Protein AF-A0A6A2XDE2-F1 (afdb_monomer_lite)

Radius of gyration: 27.91 Å; chains: 1; bounding box: 79×55×87 Å

Sequence (240 aa):
MSLCLSFNAFTLHSPKSQTHKPHFSSQFINQIQVKPAPFTSKSRLFYIERFKLIRALATKPVEAAVSASFRSKSPKDINVLVVGSTGYIGKFVVKELVNRGRSGGVKDSWKIDYETTKNSLVAGKKFGASKFVLLSAICVQKPLLEFQQAKLKFEAELMNVAEEDRFTYSIVRPTAFLKSLGAQVVLVKYGKPYVMFGDGKLCDCKPISEQDLASFIADCVSNEDKINRVLLIGGLGFAL

pLDDT: mean 71.65, std 25.03, range [23.75, 98.38]

InterPro domains:
  IPR036291 NAD(P)-binding domain superfamily [SSF51735] (76-235)
  IPR044201 Divinyl reductase-like [PTHR47378] (102-240)

Structure (mmCIF, N/CA/C/O backbone):
data_AF-A0A6A2XDE2-F1
#
_entry.id   AF-A0A6A2XDE2-F1
#
loop_
_atom_site.group_PDB
_atom_site.id
_atom_site.type_symbol
_atom_site.label_atom_id
_atom_site.label_alt_id
_atom_site.label_comp_id
_atom_site.label_asym_id
_atom_site.label_entity_id
_atom_site.label_seq_id
_atom_site.pdbx_PDB_ins_code
_atom_site.Cartn_x
_atom_site.Cartn_y
_atom_site.Cartn_z
_atom_site.occupancy
_atom_site.B_iso_or_equiv
_atom_site.auth_seq_id
_atom_site.auth_comp_id
_atom_site.auth_asym_id
_atom_site.auth_atom_id
_atom_site.pdbx_PDB_model_num
ATOM 1 N N . MET A 1 1 ? 2.353 6.043 -64.280 1.00 37.06 1 MET A N 1
ATOM 2 C CA . MET A 1 1 ? 2.875 7.426 -64.216 1.00 37.06 1 MET A CA 1
ATOM 3 C C . MET A 1 1 ? 3.834 7.479 -63.028 1.00 37.06 1 MET A C 1
ATOM 5 O O . MET A 1 1 ? 3.385 7.649 -61.910 1.00 37.06 1 MET A O 1
ATOM 9 N N . SER A 1 2 ? 5.029 6.890 -63.116 1.00 23.75 2 SER A N 1
ATOM 10 C CA . SER A 1 2 ? 6.289 7.491 -63.593 1.00 23.75 2 SER A CA 1
ATOM 11 C C . SER A 1 2 ? 6.409 8.983 -63.302 1.00 23.75 2 SER A C 1
ATOM 13 O O . SER A 1 2 ? 5.673 9.758 -63.901 1.00 23.75 2 SER A O 1
ATOM 15 N N . LEU A 1 3 ? 7.356 9.336 -62.430 1.00 27.48 3 LEU A N 1
ATOM 16 C CA . LEU A 1 3 ? 8.348 10.376 -62.691 1.00 27.48 3 LEU A C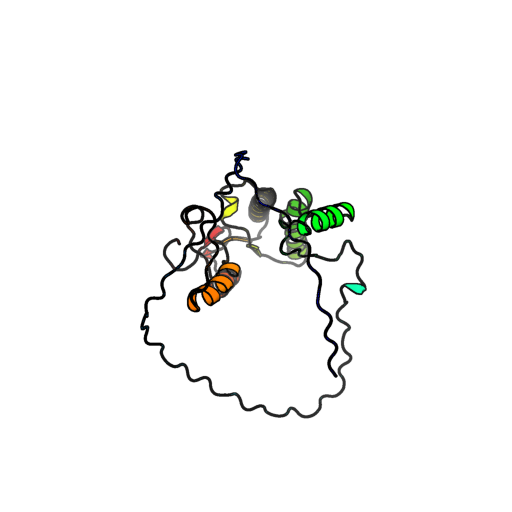A 1
ATOM 17 C C . LEU A 1 3 ? 9.624 10.040 -61.902 1.00 27.48 3 LEU A C 1
ATOM 19 O O . LEU A 1 3 ? 9.708 10.175 -60.684 1.00 27.48 3 LEU A O 1
ATOM 23 N N . CYS A 1 4 ? 10.585 9.528 -62.665 1.00 23.97 4 CYS A N 1
ATOM 24 C CA . CYS A 1 4 ? 12.021 9.553 -62.424 1.00 23.97 4 CYS A CA 1
ATOM 25 C C . CYS A 1 4 ? 12.515 10.997 -62.293 1.00 23.97 4 CYS A C 1
ATOM 27 O O . CYS A 1 4 ? 12.044 11.851 -63.036 1.00 23.97 4 CYS A O 1
ATOM 29 N N . LEU A 1 5 ? 13.553 11.221 -61.484 1.00 27.17 5 LEU A N 1
ATOM 30 C CA . LEU A 1 5 ? 14.616 12.192 -61.765 1.00 27.17 5 LEU A CA 1
ATOM 31 C C . LEU A 1 5 ? 15.902 11.712 -61.076 1.00 27.17 5 LEU A C 1
ATOM 33 O O . LEU A 1 5 ? 15.906 11.329 -59.908 1.00 27.17 5 LEU A O 1
ATOM 37 N N . SER A 1 6 ? 16.984 11.669 -61.845 1.00 28.30 6 SER A N 1
ATOM 38 C CA . SER A 1 6 ? 18.322 11.229 -61.450 1.00 28.30 6 SER A CA 1
ATOM 39 C C . SER A 1 6 ? 19.360 12.137 -62.118 1.00 28.30 6 SER A C 1
ATOM 41 O O . SER A 1 6 ? 19.070 12.695 -63.174 1.00 28.30 6 SER A O 1
ATOM 43 N N . PHE A 1 7 ? 20.566 12.155 -61.527 1.00 30.11 7 PHE A N 1
ATOM 44 C CA . PHE A 1 7 ? 21.862 12.683 -62.010 1.00 30.11 7 PHE A CA 1
ATOM 45 C C . PHE A 1 7 ? 22.097 14.205 -61.871 1.00 30.11 7 PHE A C 1
ATOM 47 O O . PHE A 1 7 ? 21.186 14.992 -62.077 1.00 30.11 7 PHE A O 1
ATOM 54 N N . ASN A 1 8 ? 23.266 14.721 -61.454 1.00 26.81 8 ASN A N 1
ATOM 55 C CA . ASN A 1 8 ? 24.680 14.297 -61.567 1.00 26.81 8 ASN A CA 1
ATOM 56 C C . ASN A 1 8 ? 25.472 14.654 -60.278 1.00 26.81 8 ASN A C 1
ATOM 58 O O . ASN A 1 8 ? 25.198 15.673 -59.657 1.00 26.81 8 ASN A O 1
ATOM 62 N N . ALA A 1 9 ? 26.317 13.780 -59.717 1.00 27.59 9 ALA A N 1
ATOM 63 C CA . ALA A 1 9 ? 27.738 13.545 -60.035 1.00 27.59 9 ALA A CA 1
ATOM 64 C C . ALA A 1 9 ? 28.680 14.746 -59.775 1.00 27.59 9 ALA A C 1
ATOM 66 O O . ALA A 1 9 ? 28.819 15.624 -60.616 1.00 27.59 9 ALA A O 1
ATOM 67 N N . PHE A 1 10 ? 29.397 14.705 -58.643 1.00 27.75 10 PHE A N 1
ATOM 68 C CA . PHE A 1 10 ? 30.746 15.264 -58.502 1.00 27.75 10 PHE A CA 1
ATOM 69 C C . PHE A 1 10 ? 31.610 14.294 -57.689 1.00 27.75 10 PHE A C 1
ATOM 71 O O . PHE A 1 10 ? 31.385 14.051 -56.505 1.00 27.75 10 PHE A O 1
ATOM 78 N N . THR A 1 11 ? 32.582 13.710 -58.377 1.00 27.11 11 THR A N 1
ATOM 79 C CA . THR A 1 11 ? 33.689 12.909 -57.861 1.00 27.11 11 THR A CA 1
ATOM 80 C C . THR A 1 11 ? 34.749 13.854 -57.302 1.00 27.11 11 THR A C 1
ATOM 82 O O . THR A 1 11 ? 35.185 14.749 -58.020 1.00 27.11 11 THR A O 1
ATOM 85 N N . LEU A 1 12 ? 35.217 13.648 -56.070 1.00 28.91 12 LEU A N 1
ATOM 86 C CA . LEU A 1 12 ? 36.474 14.232 -55.599 1.00 28.91 12 LEU A CA 1
ATOM 87 C C . LEU A 1 12 ? 37.177 13.291 -54.614 1.00 28.91 12 LEU A C 1
ATOM 89 O O . LEU A 1 12 ? 36.562 12.588 -53.816 1.00 28.91 12 LEU A O 1
ATOM 93 N N . HIS A 1 13 ? 38.490 13.253 -54.793 1.00 26.38 13 HIS A N 1
ATOM 94 C CA . HIS A 1 13 ? 39.474 12.284 -54.337 1.00 26.38 13 HIS A CA 1
ATOM 95 C C . HIS A 1 13 ? 39.584 12.063 -52.818 1.00 26.38 13 HIS A C 1
ATOM 97 O O . HIS A 1 13 ? 39.522 12.986 -52.014 1.00 26.38 13 HIS A O 1
ATOM 103 N N . SER A 1 14 ? 39.915 10.814 -52.475 1.00 31.86 14 SER A N 1
ATOM 104 C CA . SER A 1 14 ? 40.557 10.380 -51.224 1.00 31.86 14 SER A CA 1
ATOM 105 C C . SER A 1 14 ? 41.858 11.147 -50.935 1.00 31.86 14 SER A C 1
ATOM 107 O O . SER A 1 14 ? 42.680 11.296 -51.844 1.00 31.86 14 SER A O 1
ATOM 109 N N . PRO A 1 15 ? 42.147 11.435 -49.651 1.00 32.62 15 PRO A N 1
ATOM 110 C CA . PRO A 1 15 ? 43.443 11.037 -49.106 1.00 32.62 15 PRO A CA 1
ATOM 111 C C . PRO A 1 15 ? 43.370 10.377 -47.718 1.00 32.62 15 PRO A C 1
ATOM 113 O O . PRO A 1 15 ? 42.410 10.480 -46.959 1.00 32.62 15 PRO A O 1
ATOM 116 N N . LYS A 1 16 ? 44.451 9.651 -47.434 1.00 28.80 16 LYS A N 1
ATOM 117 C CA . LYS A 1 16 ? 44.722 8.805 -46.273 1.00 28.80 16 LYS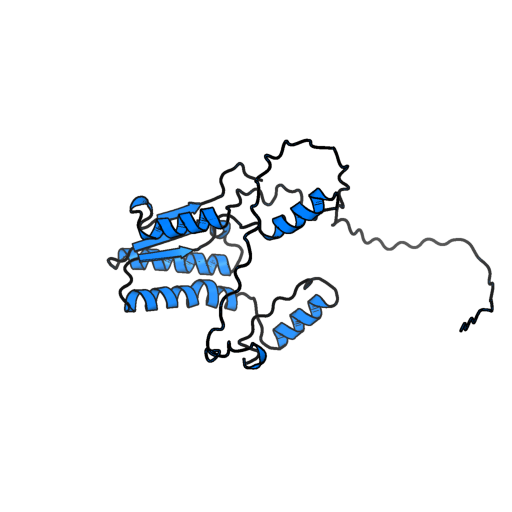 A CA 1
ATOM 118 C C . LYS A 1 16 ? 44.899 9.600 -44.968 1.00 28.80 16 LYS A C 1
ATOM 120 O O . LYS A 1 16 ? 45.521 10.650 -44.972 1.00 28.80 16 LYS A O 1
ATOM 125 N N . SER A 1 17 ? 44.508 8.942 -43.870 1.00 28.81 17 SER A N 1
ATOM 126 C CA . SER A 1 17 ? 45.050 9.020 -42.499 1.00 28.81 17 SER A CA 1
ATOM 127 C C . SER A 1 17 ? 45.025 10.377 -41.776 1.00 28.81 17 SER A C 1
ATOM 129 O O . SER A 1 17 ? 45.801 11.268 -42.100 1.00 28.81 17 SER A O 1
ATOM 131 N N . GLN A 1 18 ? 44.277 10.448 -40.669 1.00 29.36 18 GLN A N 1
ATOM 132 C CA . GLN A 1 18 ? 44.837 10.805 -39.359 1.00 29.36 18 GLN A CA 1
ATOM 133 C C . GLN A 1 18 ? 43.852 10.470 -38.230 1.00 29.36 18 GLN A C 1
ATOM 135 O O . GLN A 1 18 ? 42.653 10.725 -38.285 1.00 29.36 18 GLN A O 1
ATOM 140 N N . THR A 1 19 ? 44.404 9.819 -37.218 1.00 30.41 19 THR A N 1
ATOM 141 C CA . THR A 1 19 ? 43.796 9.345 -35.978 1.00 30.41 19 THR A CA 1
ATOM 142 C C . THR A 1 19 ? 43.461 10.488 -35.026 1.00 30.41 19 THR A C 1
ATOM 144 O O . THR A 1 19 ? 44.380 11.161 -34.580 1.00 30.41 19 THR A O 1
ATOM 147 N N . HIS A 1 20 ? 42.205 10.609 -34.586 1.00 29.25 20 HIS A N 1
ATOM 148 C CA . HIS A 1 20 ? 41.873 11.254 -33.310 1.00 29.25 20 HIS A CA 1
ATOM 149 C C . HIS A 1 20 ? 40.702 10.529 -32.629 1.00 29.25 20 HIS A C 1
ATOM 151 O O . HIS A 1 20 ? 39.592 10.454 -33.149 1.00 29.25 20 HIS A O 1
ATOM 157 N N . LYS A 1 21 ? 40.988 9.953 -31.456 1.00 30.44 21 LYS A N 1
ATOM 158 C CA . LYS A 1 21 ? 40.017 9.360 -30.527 1.00 30.44 21 LYS A CA 1
ATOM 159 C C . LYS A 1 21 ? 39.161 10.464 -29.894 1.00 30.44 21 LYS A C 1
ATOM 161 O O . LYS A 1 21 ? 39.714 11.487 -29.496 1.00 30.44 21 LYS A O 1
ATOM 166 N N . PRO A 1 22 ? 37.891 10.165 -29.593 1.00 33.84 22 PRO A N 1
ATOM 167 C CA . PRO A 1 22 ? 37.380 10.479 -28.269 1.00 33.84 22 PRO A CA 1
ATOM 168 C C . PRO A 1 22 ? 36.918 9.198 -27.570 1.00 33.84 22 PRO A C 1
ATOM 170 O O . PRO A 1 22 ? 36.027 8.483 -28.021 1.00 33.84 22 PRO A O 1
ATOM 173 N N . HIS A 1 23 ? 37.569 8.907 -26.445 1.00 35.34 23 HIS A N 1
ATOM 174 C CA . HIS A 1 23 ? 37.137 7.914 -25.471 1.00 35.34 23 HIS A CA 1
ATOM 175 C C . HIS A 1 23 ? 35.821 8.384 -24.838 1.00 35.34 23 HIS A C 1
ATOM 177 O O . HIS A 1 23 ? 35.829 9.322 -24.049 1.00 35.34 23 HIS A O 1
ATOM 183 N N . PHE A 1 24 ? 34.717 7.698 -25.120 1.00 28.94 24 PHE A N 1
ATOM 184 C CA . PHE A 1 24 ? 33.610 7.568 -24.174 1.00 28.94 24 PHE A CA 1
ATOM 185 C C . PHE A 1 24 ? 33.095 6.129 -24.249 1.00 28.94 24 PHE A C 1
ATOM 187 O O . PHE A 1 24 ? 32.398 5.727 -25.177 1.00 28.94 24 PHE A O 1
ATOM 194 N N . SER A 1 25 ? 33.536 5.328 -23.281 1.00 30.94 25 SER A N 1
ATOM 195 C CA . SER A 1 25 ? 33.089 3.955 -23.069 1.00 30.94 25 SER A CA 1
ATOM 196 C C . SER A 1 25 ? 31.642 3.979 -22.574 1.00 30.94 25 SER A C 1
ATOM 198 O O . SER A 1 25 ? 31.371 4.405 -21.455 1.00 30.94 25 SER A O 1
ATOM 200 N N . SER A 1 26 ? 30.708 3.535 -23.413 1.00 32.44 26 SER A N 1
ATOM 201 C CA . SER A 1 26 ? 29.331 3.221 -23.028 1.00 32.44 26 SER A CA 1
ATOM 202 C C . SER A 1 26 ? 29.217 1.709 -22.818 1.00 32.44 26 SER A C 1
ATOM 204 O O . SER A 1 26 ? 28.729 0.987 -23.685 1.00 32.44 26 SER A O 1
ATOM 206 N N . GLN A 1 27 ? 29.681 1.215 -21.670 1.00 40.31 27 GLN A N 1
ATOM 207 C CA . GLN A 1 27 ? 29.489 -0.177 -21.242 1.00 40.31 27 GLN A CA 1
ATOM 208 C C . GLN A 1 27 ? 28.326 -0.293 -20.244 1.00 40.31 27 GLN A C 1
ATOM 210 O O . GLN A 1 27 ? 28.540 -0.628 -19.086 1.00 40.31 27 GLN A O 1
ATOM 215 N N . PHE A 1 28 ? 27.089 -0.002 -20.658 1.00 42.84 28 PHE A N 1
ATOM 216 C CA . PHE A 1 28 ? 25.928 -0.164 -19.760 1.00 42.84 28 PHE A CA 1
ATOM 217 C C . PHE A 1 28 ? 24.732 -0.928 -20.336 1.00 42.84 28 PHE A C 1
ATOM 219 O O . PHE A 1 28 ? 23.679 -0.977 -19.707 1.00 42.84 28 PHE A O 1
ATOM 226 N N . ILE A 1 29 ? 24.876 -1.584 -21.491 1.00 39.78 29 ILE A N 1
ATOM 227 C CA . ILE A 1 29 ? 23.845 -2.486 -22.020 1.00 39.78 29 ILE A CA 1
ATOM 228 C C . ILE A 1 29 ? 24.531 -3.733 -22.577 1.00 39.78 29 ILE A C 1
ATOM 230 O O . ILE A 1 29 ? 25.041 -3.721 -23.694 1.00 39.78 29 ILE A O 1
ATOM 234 N N . ASN A 1 30 ? 24.533 -4.819 -21.804 1.00 36.84 30 ASN A N 1
ATOM 235 C CA . ASN A 1 30 ? 24.876 -6.136 -22.332 1.00 36.84 30 ASN A CA 1
ATOM 236 C C . ASN A 1 30 ? 23.641 -6.704 -23.042 1.00 36.84 30 ASN A C 1
ATOM 238 O O . ASN A 1 30 ? 22.690 -7.138 -22.397 1.00 36.84 30 ASN A O 1
ATOM 242 N N . GLN A 1 31 ? 23.640 -6.692 -24.377 1.00 41.31 31 GLN A N 1
ATOM 243 C CA . GLN A 1 31 ? 22.673 -7.455 -25.166 1.00 41.31 31 GLN A CA 1
ATOM 244 C C . GLN A 1 31 ? 23.120 -8.918 -25.199 1.00 41.31 31 GLN A C 1
ATOM 246 O O . GLN A 1 31 ? 24.046 -9.280 -25.921 1.00 41.31 31 GLN A O 1
ATOM 251 N N . ILE A 1 32 ? 22.477 -9.766 -24.397 1.00 47.62 32 ILE A N 1
ATOM 252 C CA . ILE A 1 32 ? 22.727 -11.209 -24.418 1.00 47.62 32 ILE A CA 1
ATOM 253 C C . ILE A 1 32 ? 21.864 -11.827 -25.522 1.00 47.62 32 ILE A C 1
ATOM 255 O O . ILE A 1 32 ? 20.634 -11.814 -25.454 1.00 47.62 32 ILE A O 1
ATOM 259 N N . GLN A 1 33 ? 22.513 -12.371 -26.551 1.00 40.31 33 GLN A N 1
ATOM 260 C CA . GLN A 1 33 ? 21.850 -13.120 -27.614 1.00 40.31 33 GLN A CA 1
ATOM 261 C C . GLN A 1 33 ? 21.594 -14.555 -27.137 1.00 40.31 33 GLN A C 1
ATOM 263 O O . GLN A 1 33 ? 22.520 -15.353 -26.995 1.00 40.31 33 GLN A O 1
ATOM 268 N N . VAL A 1 34 ? 20.330 -14.885 -26.873 1.00 40.06 34 VAL A N 1
ATOM 269 C CA . VAL A 1 34 ? 19.933 -16.228 -26.432 1.00 40.06 34 VAL A CA 1
ATOM 270 C C . VAL A 1 34 ? 19.784 -17.132 -27.659 1.00 40.06 34 VAL A C 1
ATOM 272 O O . VAL A 1 34 ? 19.034 -16.811 -28.581 1.00 40.06 34 VAL A O 1
ATOM 275 N N . LYS A 1 35 ? 20.500 -18.263 -27.692 1.00 34.91 35 LYS A N 1
ATOM 276 C CA . LYS A 1 35 ? 20.310 -19.291 -28.728 1.00 34.91 35 LYS A CA 1
ATOM 277 C C . LYS A 1 35 ? 19.023 -20.069 -28.421 1.00 34.91 35 LYS A C 1
ATOM 279 O O . LYS A 1 35 ? 18.908 -20.585 -27.309 1.00 34.91 35 LYS A O 1
ATOM 284 N N . PRO A 1 36 ? 18.064 -20.181 -29.354 1.00 37.38 36 PRO A N 1
ATOM 285 C CA . PRO A 1 36 ? 16.869 -20.979 -29.124 1.00 37.38 36 PRO A CA 1
ATOM 286 C C . PRO A 1 36 ? 17.254 -22.463 -29.071 1.00 37.38 36 PRO A C 1
ATOM 288 O O . PRO A 1 36 ? 17.737 -23.019 -30.054 1.00 37.38 36 PRO A O 1
ATOM 291 N N . ALA A 1 37 ? 17.044 -23.100 -27.920 1.00 40.31 37 ALA A N 1
ATOM 292 C CA . ALA A 1 37 ? 17.042 -24.553 -27.795 1.00 40.31 37 ALA A CA 1
ATOM 293 C C . ALA A 1 37 ? 15.579 -25.034 -27.758 1.00 40.31 37 ALA A C 1
ATOM 295 O O . ALA A 1 37 ? 14.762 -24.419 -27.064 1.00 40.31 37 ALA A O 1
ATOM 296 N N . PRO A 1 38 ? 15.210 -26.100 -28.488 1.00 33.88 38 PRO A N 1
ATOM 297 C CA . PRO A 1 38 ? 13.852 -26.624 -28.459 1.00 33.88 38 PRO A CA 1
ATOM 298 C C . PRO A 1 38 ? 13.584 -27.282 -27.101 1.00 33.88 38 PRO A C 1
ATOM 300 O O . PRO A 1 38 ? 14.014 -28.401 -26.839 1.00 33.88 38 PRO A O 1
ATOM 303 N N . PHE A 1 39 ? 12.867 -26.580 -26.223 1.00 35.09 39 PHE A N 1
ATOM 304 C CA . PHE A 1 39 ? 12.355 -27.159 -24.985 1.00 35.09 39 PHE A CA 1
ATOM 305 C C . PHE A 1 39 ? 10.977 -27.767 -25.260 1.00 35.09 39 PHE A C 1
ATOM 307 O O . PHE A 1 39 ? 9.969 -27.063 -25.352 1.00 35.09 39 PHE A O 1
ATOM 314 N N . THR A 1 40 ? 10.922 -29.087 -25.429 1.00 32.03 40 THR A N 1
ATOM 315 C CA . THR A 1 40 ? 9.664 -29.827 -25.565 1.00 32.03 40 THR A CA 1
ATOM 316 C C . THR A 1 40 ? 9.045 -30.033 -24.183 1.00 32.03 40 THR A C 1
ATOM 318 O O . THR A 1 40 ? 9.331 -31.016 -23.504 1.00 32.03 40 THR A O 1
ATOM 321 N N . SER A 1 41 ? 8.185 -29.109 -23.757 1.00 37.25 41 SER A N 1
ATOM 322 C CA . SER A 1 41 ? 7.263 -29.345 -22.642 1.00 37.25 41 SER A CA 1
ATOM 323 C C . SER A 1 41 ? 5.912 -29.782 -23.205 1.00 37.25 41 SER A C 1
ATOM 325 O O . SER A 1 41 ? 5.328 -29.084 -24.034 1.00 37.25 41 SER A O 1
ATOM 327 N N . LYS A 1 42 ? 5.422 -30.954 -22.784 1.00 29.08 42 LYS A N 1
ATOM 328 C CA . LYS A 1 42 ? 4.075 -31.436 -23.115 1.00 29.08 42 LYS A CA 1
ATOM 329 C C . LYS A 1 42 ? 3.049 -30.511 -22.455 1.00 29.08 42 LYS A C 1
ATOM 331 O O . LYS A 1 42 ? 2.760 -30.648 -21.268 1.00 29.08 42 LYS A O 1
ATOM 336 N N . SER A 1 43 ? 2.481 -29.581 -23.216 1.00 33.97 43 SER A N 1
ATOM 337 C CA . SER A 1 43 ? 1.299 -28.834 -22.795 1.00 33.97 43 SER A CA 1
ATOM 338 C C . SER A 1 43 ? 0.081 -29.762 -22.818 1.00 33.97 43 SER A C 1
ATOM 340 O O . SER A 1 43 ? -0.260 -30.349 -23.844 1.00 33.97 43 SER A O 1
ATOM 342 N N . ARG A 1 44 ? -0.598 -29.909 -21.673 1.00 31.52 44 ARG A N 1
ATOM 343 C CA . ARG A 1 44 ? -1.973 -30.423 -21.656 1.00 31.52 44 ARG A CA 1
ATOM 344 C C . ARG A 1 44 ? -2.852 -29.409 -22.390 1.00 31.52 44 ARG A C 1
ATOM 346 O O . ARG A 1 44 ? -2.887 -28.238 -22.019 1.00 31.52 44 ARG A O 1
ATOM 353 N N . LEU A 1 45 ? -3.530 -29.867 -23.438 1.00 28.39 45 LEU A N 1
ATOM 354 C CA . LEU A 1 45 ? -4.559 -29.119 -24.155 1.00 28.39 45 LEU A CA 1
ATOM 355 C C . LEU A 1 45 ? -5.726 -28.844 -23.200 1.00 28.39 45 LEU A C 1
ATOM 357 O O . LEU A 1 45 ? -6.509 -29.740 -22.902 1.00 28.39 45 LEU A O 1
ATOM 361 N N . PHE A 1 46 ? -5.844 -27.608 -22.721 1.00 31.97 46 PHE A N 1
ATOM 362 C CA . PHE A 1 46 ? -7.102 -27.124 -22.168 1.00 31.97 46 PHE A CA 1
ATOM 363 C C . PHE A 1 46 ? -8.008 -26.737 -23.337 1.00 31.97 46 PHE A C 1
ATOM 365 O O . PHE A 1 46 ? -7.728 -25.802 -24.087 1.00 31.97 46 PHE A O 1
ATOM 372 N N . TYR A 1 47 ? -9.065 -27.523 -23.511 1.00 29.47 47 TYR A N 1
ATOM 373 C CA . TYR A 1 47 ? -10.144 -27.292 -24.458 1.00 29.47 47 TYR A CA 1
ATOM 374 C C . TYR A 1 47 ? -10.904 -26.029 -24.029 1.00 29.47 47 TYR A C 1
ATOM 376 O O . TYR A 1 47 ? -11.588 -26.027 -23.009 1.00 29.47 47 TYR A O 1
ATOM 384 N N . ILE A 1 48 ? -10.744 -24.934 -24.773 1.00 34.53 48 ILE A N 1
ATOM 385 C CA . ILE A 1 48 ? -11.594 -23.750 -24.627 1.00 34.53 48 ILE A CA 1
ATOM 386 C C . ILE A 1 48 ? -12.819 -23.997 -25.506 1.00 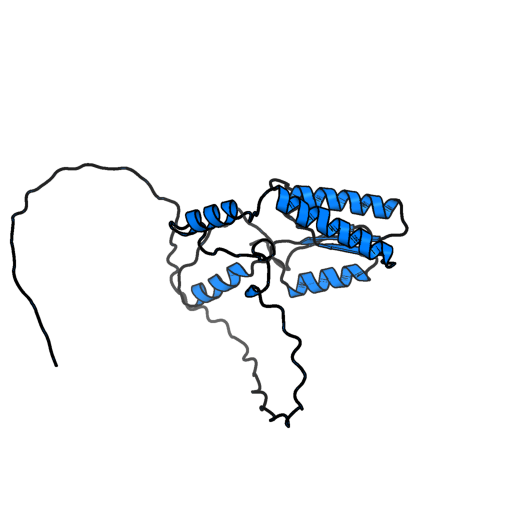34.53 48 ILE A C 1
ATOM 388 O O . ILE A 1 48 ? -12.744 -23.865 -26.729 1.00 34.53 48 ILE A O 1
ATOM 392 N N . GLU A 1 49 ? -13.948 -24.366 -24.898 1.00 32.34 49 GLU A N 1
ATOM 393 C CA . GLU A 1 49 ? -15.234 -24.283 -25.585 1.00 32.34 49 GLU A CA 1
ATOM 394 C C . GLU A 1 49 ? -15.475 -22.830 -26.007 1.00 32.34 49 GLU A C 1
ATOM 396 O O . GLU A 1 49 ? -15.489 -21.904 -25.193 1.00 32.34 49 GLU A O 1
ATOM 401 N N . ARG A 1 50 ? -15.662 -22.619 -27.314 1.00 34.34 50 ARG A N 1
ATOM 402 C CA . ARG A 1 50 ? -16.187 -21.363 -27.853 1.00 34.34 50 ARG A CA 1
ATOM 403 C C . ARG A 1 50 ? -17.585 -21.150 -27.277 1.00 34.34 50 ARG A C 1
ATOM 405 O O . ARG A 1 50 ? -18.538 -21.782 -27.729 1.00 34.34 50 ARG A O 1
ATOM 412 N N . PHE A 1 51 ? -17.710 -20.228 -26.328 1.00 31.52 51 PHE A N 1
ATOM 413 C CA . PHE A 1 51 ? -19.002 -19.703 -25.898 1.00 31.52 51 PHE A CA 1
ATOM 414 C C . PHE A 1 51 ? -19.807 -19.243 -27.125 1.00 31.52 51 PHE A C 1
ATOM 416 O O . PHE A 1 51 ? -19.377 -18.366 -27.880 1.00 31.52 51 PHE A O 1
ATOM 423 N N . LYS A 1 52 ? -20.974 -19.862 -27.343 1.00 32.59 52 LYS A N 1
ATOM 424 C CA . LYS A 1 52 ? -21.951 -19.428 -28.347 1.00 32.59 52 LYS A CA 1
ATOM 425 C C . LYS A 1 52 ? -22.494 -18.059 -27.941 1.00 32.59 52 LYS A C 1
ATOM 427 O O . LYS A 1 52 ? -23.055 -17.901 -26.861 1.00 32.59 52 LYS A O 1
ATOM 432 N N . LEU A 1 53 ? -22.332 -17.080 -28.827 1.00 27.91 53 LEU A N 1
ATOM 433 C CA . LEU A 1 53 ? -22.867 -15.732 -28.677 1.00 27.91 53 LEU A CA 1
ATOM 434 C C . LEU A 1 53 ? -24.403 -15.780 -28.760 1.00 27.91 53 LEU A C 1
ATOM 436 O O . LEU A 1 53 ? -24.966 -15.921 -29.845 1.00 27.91 53 LEU A O 1
ATOM 440 N N . ILE A 1 54 ? -25.082 -15.675 -27.619 1.00 34.12 54 ILE A N 1
ATOM 441 C CA . ILE A 1 54 ? -26.533 -15.472 -27.567 1.00 34.12 54 ILE A CA 1
ATOM 442 C C . ILE A 1 54 ? -26.802 -13.979 -27.772 1.00 34.12 54 ILE A C 1
ATOM 444 O O . ILE A 1 54 ? -26.310 -13.130 -27.030 1.00 34.12 54 ILE A O 1
ATOM 448 N N . ARG A 1 55 ? -27.574 -13.659 -28.814 1.00 33.62 55 ARG A N 1
ATOM 449 C CA . ARG A 1 55 ? -28.018 -12.303 -29.154 1.00 33.62 55 ARG A CA 1
ATOM 450 C C . ARG A 1 55 ? -28.994 -11.811 -28.079 1.00 33.62 55 ARG A C 1
ATOM 452 O O . ARG A 1 55 ? -30.132 -12.268 -28.036 1.00 33.62 55 ARG A O 1
ATOM 459 N N . ALA A 1 56 ? -28.548 -10.901 -27.215 1.00 34.94 56 ALA A N 1
ATOM 460 C CA . ALA A 1 56 ? -29.410 -10.261 -26.227 1.00 34.94 56 ALA A CA 1
ATOM 461 C C . ALA A 1 56 ? -30.419 -9.328 -26.922 1.00 34.94 56 ALA A C 1
ATOM 463 O O . ALA A 1 56 ? -30.051 -8.501 -27.759 1.00 34.94 56 ALA A O 1
ATOM 464 N N . LEU A 1 57 ? -31.698 -9.508 -26.588 1.00 36.31 57 LEU A N 1
ATOM 465 C CA . LEU A 1 57 ? -32.814 -8.653 -26.988 1.00 36.31 57 LEU A CA 1
ATOM 466 C C . LEU A 1 57 ? -32.615 -7.227 -26.454 1.00 36.31 57 LEU A C 1
ATOM 468 O O . LEU A 1 57 ? -32.090 -7.030 -25.361 1.00 36.31 57 LEU A O 1
ATOM 472 N N . ALA A 1 58 ? -33.032 -6.252 -27.263 1.00 42.41 58 ALA A N 1
ATOM 473 C CA . ALA A 1 58 ? -32.847 -4.824 -27.047 1.00 42.41 58 ALA A CA 1
ATOM 474 C C . ALA A 1 58 ? -33.246 -4.374 -25.631 1.00 42.41 58 ALA A C 1
ATOM 476 O O . ALA A 1 58 ? -34.410 -4.459 -25.237 1.00 42.41 58 ALA A O 1
ATOM 477 N N . THR A 1 59 ? -32.279 -3.841 -24.889 1.00 39.78 59 THR A N 1
ATOM 478 C CA . THR A 1 59 ? -32.522 -3.083 -23.664 1.00 39.78 59 THR A CA 1
ATOM 479 C C . THR A 1 59 ? -32.788 -1.618 -24.017 1.00 39.78 59 THR A C 1
ATOM 481 O O . THR A 1 59 ? -32.134 -1.033 -24.881 1.00 39.78 59 THR A O 1
ATOM 484 N N . LYS A 1 60 ? -33.801 -1.037 -23.364 1.00 40.00 60 LYS A N 1
ATOM 485 C CA . LYS A 1 60 ? -34.164 0.389 -23.439 1.00 40.00 60 LYS A CA 1
ATOM 486 C C . LYS A 1 60 ? -32.949 1.276 -23.101 1.00 40.00 60 LYS A C 1
ATOM 488 O O . LYS A 1 60 ? -32.081 0.816 -22.357 1.00 40.00 60 LYS A O 1
ATOM 493 N N . PRO A 1 61 ? -32.875 2.528 -23.599 1.00 38.94 61 PRO A N 1
ATOM 494 C CA . PRO A 1 61 ? -31.720 3.379 -23.356 1.00 38.94 61 PRO A CA 1
ATOM 495 C C . PRO A 1 61 ? -31.620 3.668 -21.858 1.00 38.94 61 PRO A C 1
ATOM 497 O O . PRO A 1 61 ? -32.482 4.330 -21.285 1.00 38.94 61 PRO A O 1
ATOM 500 N N . VAL A 1 62 ? -30.577 3.131 -21.231 1.00 39.28 62 VAL A N 1
ATOM 501 C CA . VAL A 1 62 ? -30.142 3.550 -19.904 1.00 39.28 62 VAL A CA 1
ATOM 502 C C . VAL A 1 62 ? -29.328 4.816 -20.114 1.00 39.28 62 VAL A C 1
ATOM 504 O O . VAL A 1 62 ? -28.328 4.811 -20.832 1.00 39.28 62 VAL A O 1
ATOM 507 N N . GLU A 1 63 ? -29.812 5.899 -19.525 1.00 46.62 63 GLU A N 1
ATOM 508 C CA . GLU A 1 63 ? -29.164 7.199 -19.451 1.00 46.62 63 GLU A CA 1
ATOM 509 C C . GLU A 1 63 ? -27.730 7.012 -18.936 1.00 46.62 63 GLU A C 1
ATOM 511 O O . GLU A 1 63 ? -27.489 6.636 -17.788 1.00 46.62 63 GLU A O 1
ATOM 516 N N . ALA A 1 64 ? -26.764 7.157 -19.844 1.00 44.09 64 ALA A N 1
ATOM 517 C CA . ALA A 1 64 ? -25.362 6.950 -19.542 1.00 44.09 64 ALA A CA 1
ATOM 518 C C . ALA A 1 64 ? -24.905 8.047 -18.578 1.00 44.09 64 ALA A C 1
ATOM 520 O O . ALA A 1 64 ? -24.733 9.200 -18.974 1.00 44.09 64 ALA A O 1
ATOM 521 N N . ALA A 1 65 ? -24.681 7.683 -17.315 1.00 45.44 65 ALA A N 1
ATOM 522 C CA . ALA A 1 65 ? -23.927 8.510 -16.388 1.00 45.44 65 ALA A CA 1
ATOM 523 C C . ALA A 1 65 ? -22.578 8.839 -17.044 1.00 45.44 65 ALA A C 1
ATOM 525 O O . ALA A 1 65 ? -21.738 7.963 -17.263 1.00 45.44 65 ALA A O 1
ATOM 526 N N . VAL A 1 66 ? -22.405 10.103 -17.429 1.00 52.09 66 VAL A N 1
ATOM 527 C CA . VAL A 1 66 ? -21.219 10.598 -18.123 1.00 52.09 66 VAL A CA 1
ATOM 528 C C . VAL A 1 66 ? -20.016 10.380 -17.208 1.00 52.09 66 VAL A C 1
ATOM 530 O O . VAL A 1 66 ? -19.818 11.109 -16.238 1.00 52.09 66 VAL A O 1
ATOM 533 N N . SER A 1 67 ? -19.194 9.367 -17.497 1.00 56.81 67 SER A N 1
ATOM 534 C CA . SER A 1 67 ? -17.907 9.200 -16.826 1.00 56.81 67 SER A CA 1
ATOM 535 C C . SER A 1 67 ? -17.089 10.462 -17.096 1.00 56.81 67 SER A C 1
ATOM 537 O O . SER A 1 67 ? -16.748 10.732 -18.251 1.00 56.81 67 SER A O 1
ATOM 539 N N . ALA A 1 68 ? -16.820 11.266 -16.068 1.00 58.91 68 ALA A N 1
ATOM 540 C CA . ALA A 1 68 ? -16.122 12.537 -16.216 1.00 58.91 68 ALA A CA 1
ATOM 541 C C . ALA A 1 68 ? -14.787 12.338 -16.962 1.00 58.91 68 ALA A C 1
ATOM 543 O O . ALA A 1 68 ? -13.837 11.745 -16.442 1.00 58.91 68 ALA A O 1
ATOM 544 N N . SER A 1 69 ? -14.732 12.811 -18.209 1.00 79.50 69 SER A N 1
ATOM 545 C CA . SER A 1 69 ? -13.540 12.752 -19.053 1.00 79.50 69 SER A CA 1
ATOM 546 C C . SER A 1 69 ? -12.421 13.567 -18.407 1.00 79.50 69 SER A C 1
ATOM 548 O O . SER A 1 69 ? -12.669 14.623 -17.834 1.00 79.50 69 SER A O 1
ATOM 550 N N . PHE A 1 70 ? -11.160 13.153 -18.545 1.00 74.69 70 PHE A N 1
ATOM 551 C CA . PHE A 1 70 ? -10.026 13.958 -18.063 1.00 74.69 70 PHE A CA 1
ATOM 552 C C . PHE A 1 70 ? -10.000 15.378 -18.666 1.00 74.69 70 PHE A C 1
ATOM 554 O O . PHE A 1 70 ? -9.380 16.269 -18.100 1.00 74.69 70 PHE A O 1
ATOM 561 N N . ARG A 1 71 ? -10.696 15.596 -19.792 1.00 79.50 71 ARG A N 1
ATOM 562 C CA . ARG A 1 71 ? -10.839 16.892 -20.469 1.00 79.50 71 ARG A CA 1
ATOM 563 C C . ARG A 1 71 ? -11.634 17.930 -19.675 1.00 79.50 71 ARG A C 1
ATOM 565 O O . ARG A 1 71 ? -11.474 19.113 -19.941 1.00 79.50 71 ARG A O 1
ATOM 572 N N . SER A 1 72 ? -12.469 17.506 -18.726 1.00 84.88 72 SER A N 1
ATOM 573 C CA . SER A 1 72 ? -13.233 18.413 -17.861 1.00 84.88 72 SER A CA 1
ATOM 574 C C . SER A 1 72 ? -12.547 18.684 -16.518 1.00 84.88 72 SER A C 1
ATOM 576 O O . SER A 1 72 ? -13.108 19.384 -15.682 1.00 84.88 72 SER A O 1
ATOM 578 N N . LYS A 1 73 ? -11.359 18.111 -16.280 1.00 82.62 73 LYS A N 1
ATOM 579 C CA . LYS A 1 73 ? -10.612 18.258 -15.024 1.00 82.62 73 LYS A CA 1
ATOM 580 C C . LYS A 1 73 ? -9.580 19.375 -15.127 1.00 82.62 73 LYS A C 1
ATOM 582 O O . LYS A 1 73 ? -9.036 19.630 -16.202 1.00 82.62 73 LYS A O 1
ATOM 587 N N . SER A 1 74 ? -9.261 20.006 -13.998 1.00 80.56 74 SER A N 1
ATOM 588 C CA . SER A 1 74 ? -8.143 20.946 -13.955 1.00 80.56 74 SER A CA 1
ATOM 589 C C . SER A 1 74 ? -6.820 20.192 -14.189 1.00 80.56 74 SER A C 1
ATOM 591 O O . SER A 1 74 ? -6.708 19.021 -13.814 1.00 80.56 74 SER A O 1
ATOM 593 N N . PRO A 1 75 ? -5.780 20.817 -14.775 1.00 75.88 75 PRO A N 1
ATOM 594 C CA . PRO A 1 75 ? -4.496 20.153 -15.011 1.00 75.88 75 PRO A CA 1
ATOM 595 C C . PRO A 1 75 ? -3.848 19.534 -13.762 1.00 75.88 75 PRO A C 1
ATOM 597 O O . PRO A 1 75 ? -3.101 18.561 -13.902 1.00 75.88 75 PRO A O 1
ATOM 600 N N . LYS A 1 76 ? -4.147 20.071 -12.570 1.00 72.31 76 LYS A N 1
ATOM 601 C CA . LYS A 1 76 ? -3.657 19.574 -11.274 1.00 72.31 76 LYS A CA 1
ATOM 602 C C . LYS A 1 76 ? -4.315 18.254 -10.856 1.00 72.31 76 LYS A C 1
ATOM 604 O O . LYS A 1 76 ? -3.692 17.482 -10.141 1.00 72.31 76 LYS A O 1
ATOM 609 N N . ASP A 1 77 ? -5.507 17.960 -11.373 1.00 77.19 77 ASP A N 1
ATOM 610 C CA . ASP A 1 77 ? -6.308 16.777 -11.019 1.00 77.19 77 ASP A CA 1
ATOM 611 C C . ASP A 1 77 ? -6.163 15.632 -12.042 1.00 77.19 77 ASP A C 1
ATOM 613 O O . ASP A 1 77 ? -6.958 14.685 -12.073 1.00 77.19 77 ASP A O 1
ATOM 617 N N . ILE A 1 78 ? -5.172 15.734 -12.935 1.00 81.44 78 ILE A N 1
ATOM 618 C CA . ILE A 1 78 ? -4.906 14.764 -14.000 1.00 81.44 78 ILE A CA 1
ATOM 619 C C . ILE A 1 78 ? -3.555 14.092 -13.744 1.00 81.44 78 ILE A C 1
ATOM 621 O O . ILE A 1 78 ? -2.505 14.733 -13.832 1.00 81.44 78 ILE A O 1
ATOM 625 N N . ASN A 1 79 ? -3.593 12.777 -13.522 1.00 76.94 79 ASN A N 1
ATOM 626 C CA . ASN A 1 79 ? -2.409 11.926 -13.438 1.00 76.94 79 ASN A CA 1
ATOM 627 C C . ASN A 1 79 ? -1.834 11.682 -14.838 1.00 76.94 79 ASN A C 1
ATOM 629 O O . ASN A 1 79 ? -2.559 11.286 -15.752 1.00 76.94 79 ASN A O 1
ATOM 633 N N . VAL A 1 80 ? -0.528 11.900 -15.007 1.00 80.38 80 VAL A N 1
ATOM 634 C CA . VAL A 1 80 ? 0.171 11.729 -16.289 1.00 80.38 80 VAL A CA 1
ATOM 635 C C . VAL A 1 80 ? 1.314 10.739 -16.118 1.00 80.38 80 VAL A C 1
ATOM 637 O O . VAL A 1 80 ? 2.249 10.996 -15.365 1.00 80.38 80 VAL A O 1
ATOM 640 N N . LEU A 1 81 ? 1.258 9.623 -16.848 1.00 80.44 81 LEU A N 1
ATOM 641 C CA . LEU A 1 81 ? 2.374 8.689 -16.982 1.00 80.44 81 LEU A CA 1
ATOM 642 C C . LEU A 1 81 ? 3.197 9.061 -18.219 1.00 80.44 81 LEU A C 1
ATOM 644 O O . LEU A 1 81 ? 2.688 9.021 -19.337 1.00 80.44 81 LEU A O 1
ATOM 648 N N . VAL A 1 82 ? 4.475 9.383 -18.025 1.00 81.00 82 VAL A N 1
ATOM 649 C CA . VAL A 1 82 ? 5.423 9.600 -19.127 1.00 81.00 82 VAL A CA 1
ATOM 650 C C . VAL A 1 82 ? 6.282 8.352 -19.291 1.00 81.00 82 VAL A C 1
ATOM 652 O O . VAL A 1 82 ? 7.183 8.099 -18.493 1.00 81.00 82 VAL A O 1
ATOM 655 N N . VAL A 1 83 ? 6.016 7.569 -20.335 1.00 81.75 83 VAL A N 1
ATOM 656 C CA . VAL A 1 83 ? 6.899 6.467 -20.745 1.00 81.75 83 VAL A CA 1
ATOM 657 C C . VAL A 1 83 ? 8.108 7.018 -21.507 1.00 81.75 83 VAL A C 1
ATOM 659 O O . VAL A 1 83 ? 7.992 8.009 -22.223 1.00 81.75 83 VAL A O 1
ATOM 662 N N . GLY A 1 84 ? 9.286 6.406 -21.342 1.00 71.94 84 GLY A N 1
ATOM 663 C CA . GLY A 1 84 ? 10.517 6.890 -21.987 1.00 71.94 84 GLY A CA 1
ATOM 664 C C . GLY A 1 84 ? 11.024 8.234 -21.444 1.00 71.94 84 GLY A C 1
ATOM 665 O O . GLY A 1 84 ? 11.699 8.972 -22.158 1.00 71.94 84 GLY A O 1
ATOM 666 N N . SER A 1 85 ? 10.716 8.557 -20.184 1.00 69.56 85 SER A N 1
ATOM 667 C CA . SER A 1 85 ? 11.107 9.801 -19.499 1.00 69.56 85 SER A CA 1
ATOM 668 C C . SER A 1 85 ? 12.620 10.058 -19.448 1.00 69.56 85 SER A C 1
ATOM 670 O O . SER A 1 85 ? 13.039 11.198 -19.262 1.00 69.56 85 SER A O 1
ATOM 672 N N . THR A 1 86 ? 13.443 9.028 -19.654 1.00 65.69 86 THR A N 1
ATOM 673 C CA . THR A 1 86 ? 14.910 9.117 -19.726 1.00 65.69 86 THR A CA 1
ATOM 674 C C . THR A 1 86 ? 15.447 9.399 -21.133 1.00 65.69 86 THR A C 1
ATOM 676 O O . THR A 1 86 ? 16.624 9.722 -21.278 1.00 65.69 86 THR A O 1
ATOM 679 N N . GLY A 1 87 ? 14.612 9.294 -22.172 1.00 56.16 87 GLY A N 1
ATOM 680 C CA . GLY A 1 87 ? 14.985 9.626 -23.545 1.00 56.16 87 GLY A CA 1
ATOM 681 C C . GLY A 1 87 ? 15.166 11.131 -23.749 1.00 56.16 87 GLY A C 1
ATOM 682 O O . GLY A 1 87 ? 14.717 11.938 -22.931 1.00 56.16 87 GLY A O 1
ATOM 683 N N . TYR A 1 88 ? 15.781 11.513 -24.875 1.00 73.00 88 TYR A N 1
ATOM 684 C CA . TYR A 1 88 ? 16.078 12.914 -25.205 1.00 73.00 88 TYR A CA 1
ATOM 685 C C . TYR A 1 88 ? 14.862 13.828 -24.998 1.00 73.00 88 TYR A C 1
ATOM 687 O O . TYR A 1 88 ? 14.941 14.781 -24.231 1.00 73.00 88 TYR A O 1
ATOM 695 N N . ILE A 1 89 ? 13.713 13.482 -25.590 1.00 78.56 89 ILE A N 1
ATOM 696 C CA . ILE A 1 89 ? 12.476 14.266 -25.455 1.00 78.56 89 ILE A CA 1
ATOM 697 C C . ILE A 1 89 ? 11.793 14.084 -24.090 1.00 78.56 89 ILE A C 1
ATOM 699 O O . ILE A 1 89 ? 11.226 15.031 -23.546 1.00 78.56 89 ILE A O 1
ATOM 703 N N . GLY A 1 90 ? 11.887 12.886 -23.504 1.00 71.19 90 GLY A N 1
ATOM 704 C CA . GLY A 1 90 ? 11.231 12.538 -22.243 1.00 71.19 90 GLY A CA 1
ATOM 705 C C . GLY A 1 90 ? 11.665 13.437 -21.088 1.00 71.19 90 GLY A C 1
ATOM 706 O O . GLY A 1 90 ? 10.821 13.900 -20.320 1.00 71.19 90 GLY A O 1
ATOM 707 N N . LYS A 1 91 ? 12.956 13.781 -21.021 1.00 67.50 91 LYS A N 1
ATOM 708 C CA . LYS A 1 91 ? 13.497 14.665 -19.980 1.00 67.50 91 LYS A CA 1
ATOM 709 C C . LYS A 1 91 ? 12.895 16.073 -20.034 1.00 67.50 91 LYS A C 1
ATOM 711 O O . LYS A 1 91 ? 12.592 16.644 -18.986 1.00 67.50 91 LYS A O 1
ATOM 716 N N . PHE A 1 92 ? 12.706 16.634 -21.230 1.00 86.62 92 PHE A N 1
ATOM 717 C CA . PHE A 1 92 ? 12.096 17.960 -21.390 1.00 86.62 92 PHE A CA 1
ATOM 718 C C . PHE A 1 92 ? 10.605 17.936 -21.060 1.00 86.62 92 PHE A C 1
ATOM 720 O O . PHE A 1 92 ? 10.125 18.838 -20.379 1.00 86.62 92 PHE A O 1
ATOM 727 N N . VAL A 1 93 ? 9.893 16.878 -21.458 1.00 86.00 93 VAL A N 1
ATOM 728 C CA . VAL A 1 93 ? 8.472 16.696 -21.125 1.00 86.00 93 VAL A CA 1
ATOM 729 C C . VAL A 1 93 ? 8.273 16.591 -19.614 1.00 86.00 93 VAL A C 1
ATOM 731 O O . VAL A 1 93 ? 7.413 17.277 -19.067 1.00 86.00 93 VAL A O 1
ATOM 734 N N . VAL A 1 94 ? 9.088 15.795 -18.915 1.00 81.31 94 VAL A N 1
ATOM 735 C CA . VAL A 1 94 ? 9.034 15.703 -17.446 1.00 81.31 94 VAL A CA 1
ATOM 736 C C . VAL A 1 94 ? 9.331 17.055 -16.802 1.00 81.31 94 VAL A C 1
ATOM 738 O O . VAL A 1 94 ? 8.587 17.480 -15.923 1.00 81.31 94 VAL A O 1
ATOM 741 N N . LYS A 1 95 ? 10.368 17.765 -17.263 1.00 79.06 95 LYS A N 1
ATOM 742 C CA . LYS A 1 95 ? 10.716 19.094 -16.739 1.00 79.06 95 LYS A CA 1
ATOM 743 C C . LYS A 1 95 ? 9.573 20.098 -16.916 1.00 79.06 95 LYS A C 1
ATOM 745 O O . LYS A 1 95 ? 9.272 20.850 -15.996 1.00 79.06 95 LYS A O 1
ATOM 750 N N . GLU A 1 96 ? 8.903 20.072 -18.063 1.00 88.00 96 GLU A N 1
ATOM 751 C CA . GLU A 1 96 ? 7.769 20.950 -18.346 1.00 88.00 96 GLU A CA 1
ATOM 752 C C . GLU A 1 96 ? 6.520 20.582 -17.531 1.00 88.00 96 GLU A C 1
ATOM 754 O O . GLU A 1 96 ? 5.815 21.462 -17.041 1.00 88.00 96 GLU A O 1
ATOM 759 N N . LEU A 1 97 ? 6.255 19.290 -17.314 1.00 85.94 97 LEU A N 1
ATOM 760 C CA . LEU A 1 97 ? 5.177 18.848 -16.424 1.00 85.94 97 LEU A CA 1
ATOM 761 C C . LEU A 1 97 ? 5.420 19.318 -14.983 1.00 85.94 97 LEU A C 1
ATOM 763 O O . LEU A 1 97 ? 4.484 19.799 -14.343 1.00 85.94 97 LEU A O 1
ATOM 767 N N . VAL A 1 98 ? 6.671 19.261 -14.517 1.00 79.75 98 VAL A N 1
ATOM 768 C CA . VAL A 1 98 ? 7.081 19.801 -13.213 1.00 79.75 98 VAL A CA 1
ATOM 769 C C . VAL A 1 98 ? 6.889 21.313 -13.139 1.00 79.75 98 VAL A C 1
ATOM 771 O O . VAL A 1 98 ? 6.270 21.790 -12.189 1.00 79.75 98 VAL A O 1
ATOM 774 N N . ASN A 1 99 ? 7.311 22.067 -14.159 1.00 82.00 99 ASN A N 1
ATOM 775 C CA . ASN A 1 99 ? 7.069 23.515 -14.236 1.00 82.00 99 ASN A CA 1
ATOM 776 C C . ASN A 1 99 ? 5.574 23.866 -14.172 1.00 82.00 99 ASN A C 1
ATOM 778 O O . ASN A 1 99 ? 5.194 24.887 -13.604 1.00 82.00 99 ASN A O 1
ATOM 782 N N . ARG A 1 100 ? 4.710 23.002 -14.715 1.00 81.19 100 ARG A N 1
ATOM 783 C CA . ARG A 1 100 ? 3.244 23.152 -14.680 1.00 81.19 100 ARG A CA 1
ATOM 784 C C . ARG A 1 100 ? 2.605 22.659 -13.378 1.00 81.19 100 ARG A C 1
ATOM 786 O O . ARG A 1 100 ? 1.383 22.534 -13.306 1.00 81.19 100 ARG A O 1
ATOM 793 N N . GLY A 1 101 ? 3.410 22.394 -12.351 1.00 69.94 101 GLY A N 1
ATOM 794 C CA . GLY A 1 101 ? 2.947 22.027 -11.016 1.00 69.94 101 GLY A CA 1
ATOM 795 C C . GLY A 1 101 ? 2.561 20.559 -10.861 1.00 69.94 101 GLY A C 1
ATOM 796 O O . GLY A 1 101 ? 1.832 20.238 -9.925 1.00 69.94 101 GLY A O 1
ATOM 797 N N . ARG A 1 102 ? 3.016 19.667 -11.753 1.00 72.94 102 ARG A N 1
ATOM 798 C CA . ARG A 1 102 ? 2.888 18.216 -11.558 1.00 72.94 102 ARG A CA 1
ATOM 799 C C . ARG A 1 102 ? 4.144 17.671 -10.901 1.00 72.94 102 ARG A C 1
ATOM 801 O O . ARG A 1 102 ? 5.229 17.784 -11.457 1.00 72.94 102 ARG A O 1
ATOM 808 N N . SER A 1 103 ? 4.004 17.054 -9.740 1.00 67.19 103 SER A N 1
ATOM 809 C CA . SER A 1 103 ? 5.129 16.519 -8.980 1.00 67.19 103 SER A CA 1
ATOM 810 C C . SER A 1 103 ? 4.997 15.010 -8.756 1.00 67.19 103 SER A C 1
ATOM 812 O O . SER A 1 103 ? 3.930 14.421 -8.913 1.00 67.19 103 SER A O 1
ATOM 814 N N . GLY A 1 104 ? 6.132 14.380 -8.465 1.00 66.56 104 GLY A N 1
ATOM 815 C CA . GLY A 1 104 ? 6.246 12.997 -7.996 1.00 66.56 104 GLY A CA 1
ATOM 816 C C . GLY A 1 104 ? 7.403 12.892 -7.003 1.00 66.56 104 GLY A C 1
ATOM 817 O O . GLY A 1 104 ? 8.254 12.015 -7.119 1.00 66.56 104 GLY A O 1
ATOM 818 N N . GLY A 1 105 ? 7.510 13.891 -6.123 1.00 72.44 105 GLY A N 1
ATOM 819 C CA . GLY A 1 105 ? 8.648 14.101 -5.231 1.00 72.44 105 GLY A CA 1
ATOM 820 C C . GLY A 1 105 ? 8.355 13.733 -3.779 1.00 72.44 105 GLY A C 1
ATOM 821 O O . GLY A 1 105 ? 7.339 13.119 -3.455 1.00 72.44 105 GLY A O 1
ATOM 822 N N . VAL A 1 106 ? 9.249 14.165 -2.885 1.00 81.06 106 VAL A N 1
ATOM 823 C CA . VAL A 1 106 ? 9.166 13.928 -1.434 1.00 81.06 106 VAL A CA 1
ATOM 824 C C . VAL A 1 106 ? 7.772 14.244 -0.886 1.00 81.06 106 VAL A C 1
ATOM 826 O O . VAL A 1 106 ? 7.102 13.373 -0.345 1.00 81.06 106 VAL A O 1
ATOM 829 N N . LYS A 1 107 ? 7.285 15.471 -1.108 1.00 86.38 107 LYS A N 1
ATOM 830 C CA . LYS A 1 107 ? 5.982 15.928 -0.596 1.00 86.38 107 LYS A CA 1
ATOM 831 C C . LYS A 1 107 ? 4.813 15.060 -1.066 1.00 86.38 107 LYS A C 1
ATOM 833 O O . LYS A 1 107 ? 3.883 14.846 -0.299 1.00 86.38 107 LYS A O 1
ATOM 838 N N . ASP A 1 108 ? 4.856 14.561 -2.298 1.00 84.12 108 ASP A N 1
ATOM 839 C CA . ASP A 1 108 ? 3.777 13.730 -2.838 1.00 84.12 108 ASP A CA 1
ATOM 840 C C . ASP A 1 108 ? 3.773 12.348 -2.194 1.00 84.12 108 ASP A C 1
ATOM 842 O O . ASP A 1 108 ? 2.709 11.836 -1.864 1.00 84.12 108 ASP A O 1
ATOM 846 N N . SER A 1 109 ? 4.958 11.791 -1.928 1.00 84.62 109 SER A N 1
ATOM 847 C CA . SER A 1 109 ? 5.096 10.521 -1.204 1.00 84.62 109 SER A CA 1
ATOM 848 C C . SER A 1 109 ? 4.443 10.606 0.178 1.00 84.62 109 SER A C 1
ATOM 850 O O . SER A 1 109 ? 3.671 9.736 0.561 1.00 84.62 109 SER A O 1
ATOM 852 N N . TRP A 1 110 ? 4.671 11.701 0.906 1.00 92.81 110 TRP A N 1
ATOM 853 C CA . TRP A 1 110 ? 4.055 11.923 2.217 1.00 92.81 110 TRP A CA 1
ATOM 854 C C . TRP A 1 110 ? 2.540 12.160 2.140 1.00 92.81 110 TRP A C 1
ATOM 856 O O . TRP A 1 110 ? 1.788 11.587 2.930 1.00 92.81 110 TRP A O 1
ATOM 866 N N . LYS A 1 111 ? 2.065 12.946 1.167 1.00 90.75 111 LYS A N 1
ATOM 867 C CA . LYS A 1 111 ? 0.623 13.168 0.957 1.00 90.75 111 LYS A CA 1
ATOM 868 C C . LYS A 1 111 ? -0.128 11.877 0.635 1.00 90.75 111 LYS A C 1
ATOM 870 O O . LYS A 1 111 ? -1.242 11.670 1.115 1.00 90.75 111 LYS A O 1
ATOM 875 N N . ILE A 1 112 ? 0.464 11.016 -0.186 1.00 85.19 112 ILE A N 1
ATOM 876 C CA . ILE A 1 112 ? -0.168 9.770 -0.618 1.00 85.19 112 ILE A CA 1
ATOM 877 C C . ILE A 1 112 ? -0.021 8.690 0.451 1.00 85.19 112 ILE A C 1
ATOM 879 O O . ILE A 1 112 ? -1.025 8.205 0.967 1.00 85.19 112 ILE A O 1
ATOM 883 N N . ASP A 1 113 ? 1.203 8.322 0.820 1.00 92.62 113 ASP A N 1
ATOM 884 C CA . ASP A 1 113 ? 1.427 7.139 1.650 1.00 92.62 113 ASP A CA 1
ATOM 885 C C . ASP A 1 113 ? 1.127 7.367 3.134 1.00 92.62 113 ASP A C 1
ATOM 887 O O . ASP A 1 113 ? 0.756 6.413 3.822 1.00 92.62 113 ASP A O 1
ATOM 891 N N . TYR A 1 114 ? 1.225 8.611 3.618 1.00 95.94 114 TYR A N 1
ATOM 892 C CA . TYR A 1 114 ? 0.917 8.963 5.004 1.00 95.94 114 TYR A CA 1
ATOM 893 C C . TYR A 1 114 ? -0.417 9.715 5.137 1.00 95.94 114 TYR A C 1
ATOM 895 O O . TYR A 1 114 ? -1.344 9.181 5.746 1.00 95.94 114 TYR A O 1
ATOM 903 N N . GLU A 1 115 ? -0.567 10.919 4.568 1.00 95.38 115 GLU A N 1
ATOM 904 C CA . GLU A 1 115 ? -1.752 11.760 4.839 1.00 95.38 115 GLU A CA 1
ATOM 905 C C . GLU A 1 115 ? -3.055 11.125 4.328 1.00 95.38 115 GLU A C 1
ATOM 907 O O . GLU A 1 115 ? -4.039 11.046 5.063 1.00 95.38 115 GLU A O 1
ATOM 912 N N . THR A 1 116 ? -3.069 10.618 3.093 1.00 92.81 116 THR A N 1
ATOM 913 C CA . THR A 1 116 ? -4.264 9.989 2.502 1.00 92.81 116 THR A CA 1
ATOM 914 C C . THR A 1 116 ? -4.650 8.710 3.246 1.00 92.81 116 THR A C 1
ATOM 916 O O . THR A 1 116 ? -5.831 8.485 3.540 1.00 92.81 116 THR A O 1
ATOM 919 N N . THR A 1 117 ? -3.664 7.889 3.612 1.00 95.12 117 THR A N 1
ATOM 920 C CA . THR A 1 117 ? -3.891 6.670 4.400 1.00 95.12 117 THR A CA 1
ATOM 921 C C . THR A 1 117 ? -4.453 7.000 5.784 1.00 95.12 117 THR A C 1
ATOM 923 O O . THR A 1 117 ? -5.448 6.407 6.207 1.00 95.12 117 THR A O 1
ATOM 926 N N . LYS A 1 118 ? -3.899 8.015 6.458 1.00 97.31 118 LYS A N 1
ATOM 927 C CA . LYS A 1 118 ? -4.393 8.503 7.752 1.00 97.31 118 LYS A CA 1
ATOM 928 C C . LYS A 1 118 ? -5.820 9.031 7.672 1.00 97.31 118 LYS A C 1
ATOM 930 O O . LYS A 1 118 ? -6.644 8.690 8.517 1.00 97.31 118 LYS A O 1
ATOM 935 N N . ASN A 1 119 ? -6.143 9.795 6.633 1.00 96.88 119 ASN A N 1
ATOM 936 C CA . ASN A 1 119 ? -7.506 10.276 6.412 1.00 96.88 119 ASN A CA 1
ATOM 937 C C . ASN A 1 119 ? -8.494 9.116 6.231 1.00 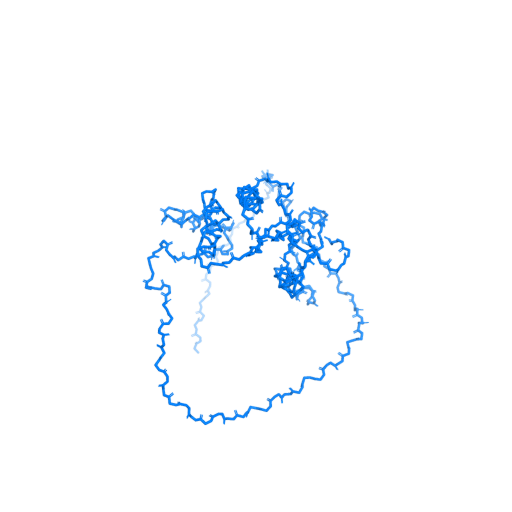96.88 119 ASN A C 1
ATOM 939 O O . ASN A 1 119 ? -9.610 9.176 6.747 1.00 96.88 119 ASN A O 1
ATOM 943 N N . SER A 1 120 ? -8.070 8.037 5.567 1.00 95.56 120 SER A N 1
ATOM 944 C CA . SER A 1 120 ? -8.883 6.825 5.402 1.00 95.56 120 SER A CA 1
ATOM 945 C C . SER A 1 120 ? -9.136 6.118 6.737 1.00 95.56 120 SER A C 1
ATOM 947 O O . SER A 1 120 ? -10.262 5.696 6.995 1.00 95.56 120 SER A O 1
ATOM 949 N N . LEU A 1 121 ? -8.129 6.043 7.618 1.00 95.56 121 LEU A N 1
ATOM 950 C CA . LEU A 1 121 ? -8.286 5.514 8.980 1.00 95.56 121 LEU A CA 1
ATOM 951 C C . LEU A 1 121 ? -9.277 6.351 9.795 1.00 95.56 121 LEU A C 1
ATOM 953 O O . LEU A 1 121 ? -10.211 5.802 10.375 1.00 95.56 121 LEU A O 1
ATOM 957 N N . VAL A 1 122 ? -9.102 7.675 9.814 1.00 95.69 122 VAL A N 1
ATOM 958 C CA . VAL A 1 122 ? -9.975 8.592 10.566 1.00 95.69 122 VAL A CA 1
ATOM 959 C C . VAL A 1 122 ? -11.419 8.499 10.074 1.00 95.69 122 VAL A C 1
ATOM 961 O O . VAL A 1 122 ? -12.338 8.376 10.884 1.00 95.69 122 VAL A O 1
ATOM 964 N N . ALA A 1 123 ? -11.628 8.511 8.755 1.00 96.06 123 ALA A N 1
ATOM 965 C CA . ALA A 1 123 ? -12.953 8.353 8.168 1.00 96.06 123 ALA A CA 1
ATOM 966 C C . ALA A 1 123 ? -13.557 6.985 8.517 1.00 96.06 123 ALA A C 1
ATOM 968 O O . ALA A 1 123 ? -14.684 6.927 8.999 1.00 96.06 123 ALA A O 1
ATOM 969 N N . GLY A 1 124 ? -12.798 5.898 8.348 1.00 94.00 124 GLY A N 1
ATOM 970 C CA . GLY A 1 124 ? -13.250 4.547 8.679 1.00 94.00 124 GLY A CA 1
ATOM 971 C C . GLY A 1 124 ? -13.681 4.421 10.139 1.00 94.00 124 GLY A C 1
ATOM 972 O O . GLY A 1 124 ? -14.794 3.972 10.410 1.00 94.00 124 GLY A O 1
ATOM 973 N N . LYS A 1 125 ? -12.852 4.894 11.079 1.00 93.75 125 LYS A N 1
ATOM 974 C CA . LYS A 1 125 ? -13.182 4.904 12.513 1.00 93.75 125 LYS A CA 1
ATOM 975 C C . LYS A 1 125 ? -14.448 5.705 12.806 1.00 93.75 125 LYS A C 1
ATOM 977 O O . LYS A 1 125 ? -15.311 5.230 13.536 1.00 93.75 125 LYS A O 1
ATOM 982 N N . LYS A 1 126 ? -14.603 6.887 12.195 1.00 95.31 126 LYS A N 1
ATOM 983 C CA . LYS A 1 126 ? -15.806 7.722 12.350 1.00 95.31 126 LYS A CA 1
ATOM 984 C C . LYS A 1 126 ? -17.089 6.992 11.930 1.00 95.31 126 LYS A C 1
ATOM 986 O O . LYS A 1 126 ? -18.135 7.232 12.523 1.00 95.31 126 LYS A O 1
ATOM 991 N N . PHE A 1 127 ? -17.011 6.108 10.936 1.00 96.38 127 PHE A N 1
ATOM 992 C CA . PHE A 1 127 ? -18.134 5.287 10.471 1.00 96.38 127 PHE A CA 1
ATOM 993 C C . PHE A 1 127 ? -18.202 3.897 11.130 1.00 96.38 127 PHE A C 1
ATOM 995 O O . PHE A 1 127 ? -18.942 3.036 10.661 1.00 96.38 127 PHE A O 1
ATOM 1002 N N . GLY A 1 128 ? -17.470 3.673 12.226 1.00 94.38 128 GLY A N 1
ATOM 1003 C CA . GLY A 1 128 ? -17.572 2.454 13.030 1.00 94.38 128 GLY A CA 1
ATOM 1004 C C . GLY A 1 128 ? -16.727 1.279 12.539 1.00 94.38 128 GLY A C 1
ATOM 1005 O O . GLY A 1 128 ? -16.981 0.146 12.945 1.00 94.38 128 GLY A O 1
ATOM 1006 N N . ALA A 1 129 ? -15.722 1.506 11.687 1.00 94.44 129 ALA A N 1
ATOM 1007 C CA . ALA A 1 129 ? -14.739 0.465 11.402 1.00 94.44 129 ALA A CA 1
ATOM 1008 C C . ALA A 1 129 ? -14.029 0.050 12.702 1.00 94.44 129 ALA A C 1
ATOM 1010 O O . ALA A 1 129 ? -13.620 0.901 13.490 1.00 94.44 129 ALA A O 1
ATOM 1011 N N . SER A 1 130 ? -13.860 -1.256 12.902 1.00 93.94 130 SER A N 1
ATOM 1012 C CA . SER A 1 130 ? -13.177 -1.848 14.063 1.00 93.94 130 SER A CA 1
ATOM 1013 C C . SER A 1 130 ? -11.802 -2.431 13.724 1.00 93.94 130 SER A C 1
ATOM 1015 O O . SER A 1 130 ? -11.056 -2.842 14.616 1.00 93.94 130 SER A O 1
ATOM 1017 N N . LYS A 1 131 ? -11.461 -2.484 12.432 1.00 95.31 131 LYS A N 1
ATOM 1018 C CA . LYS A 1 131 ? -10.212 -3.048 11.925 1.00 95.31 131 LYS A CA 1
ATOM 1019 C C . LYS A 1 131 ? -9.669 -2.251 10.746 1.00 95.31 131 LYS A C 1
ATOM 1021 O O . LYS A 1 131 ? -10.441 -1.808 9.896 1.00 95.31 131 LYS A O 1
ATOM 1026 N N . PHE A 1 132 ? -8.345 -2.132 10.650 1.00 97.12 132 PHE A N 1
ATOM 1027 C CA . PHE A 1 132 ? -7.658 -1.563 9.487 1.00 97.12 132 PHE A CA 1
ATOM 1028 C C . PHE A 1 132 ? -6.628 -2.533 8.904 1.00 97.12 132 PHE A C 1
ATOM 1030 O O . PHE A 1 132 ? -5.650 -2.891 9.558 1.00 97.12 132 PHE A O 1
ATOM 1037 N N . VAL A 1 133 ? -6.811 -2.928 7.644 1.00 97.44 133 VAL A N 1
ATOM 1038 C CA . VAL A 1 133 ? -5.816 -3.719 6.908 1.00 97.44 133 VAL A CA 1
ATOM 1039 C C . VAL A 1 133 ? -4.975 -2.766 6.061 1.00 97.44 133 VAL A C 1
ATOM 1041 O O . VAL A 1 133 ? -5.442 -2.234 5.056 1.00 97.44 133 VAL A O 1
ATOM 1044 N N . LEU A 1 134 ? -3.735 -2.525 6.483 1.00 97.31 134 LEU A N 1
ATOM 1045 C CA . LEU A 1 134 ? -2.796 -1.651 5.789 1.00 97.31 134 LEU A CA 1
ATOM 1046 C C . LEU A 1 134 ? -1.962 -2.447 4.784 1.00 97.31 134 LEU A C 1
ATOM 1048 O O . LEU A 1 134 ? -1.192 -3.330 5.162 1.00 97.31 134 LEU A O 1
ATOM 1052 N N . LEU A 1 135 ? -2.032 -2.058 3.512 1.00 95.12 135 LEU A N 1
ATOM 1053 C CA . LEU A 1 135 ? -1.076 -2.492 2.498 1.00 95.12 135 LEU A CA 1
ATOM 1054 C C . LEU A 1 135 ? 0.171 -1.592 2.519 1.00 95.12 135 LEU A C 1
ATOM 1056 O O . LEU A 1 135 ? 0.176 -0.481 1.980 1.00 95.12 135 LEU A O 1
ATOM 1060 N N . SER A 1 136 ? 1.236 -2.084 3.145 1.00 95.81 136 SER A N 1
ATOM 1061 C CA . SER A 1 136 ? 2.563 -1.468 3.131 1.00 95.81 136 SER A CA 1
ATOM 1062 C C . SER A 1 136 ? 3.436 -2.098 2.030 1.00 95.81 136 SER A C 1
ATOM 1064 O O . SER A 1 136 ? 2.942 -2.425 0.951 1.00 95.81 136 SER A O 1
ATOM 1066 N N . ALA A 1 137 ? 4.744 -2.237 2.247 1.00 92.00 137 ALA A N 1
ATOM 1067 C CA . ALA A 1 137 ? 5.684 -2.819 1.296 1.00 92.00 137 ALA A CA 1
ATOM 1068 C C . ALA A 1 137 ? 6.853 -3.495 2.018 1.00 92.00 137 ALA A C 1
ATOM 1070 O O . ALA A 1 137 ? 7.314 -3.013 3.049 1.00 92.00 137 ALA A O 1
ATOM 1071 N N . ILE A 1 138 ? 7.403 -4.575 1.459 1.00 92.56 138 ILE A N 1
ATOM 1072 C CA . ILE A 1 138 ? 8.556 -5.258 2.070 1.00 92.56 138 ILE A CA 1
ATOM 1073 C C . ILE A 1 138 ? 9.816 -4.379 2.133 1.00 92.56 138 ILE A C 1
ATOM 1075 O O . ILE A 1 138 ? 10.650 -4.556 3.020 1.00 92.56 138 ILE A O 1
ATOM 1079 N N . CYS A 1 139 ? 9.945 -3.413 1.218 1.00 89.94 139 CYS A N 1
ATOM 1080 C CA . CYS A 1 139 ? 11.121 -2.554 1.088 1.00 89.94 139 CYS A CA 1
ATOM 1081 C C . CYS A 1 139 ? 11.261 -1.519 2.214 1.00 89.94 139 CYS A C 1
ATOM 1083 O O . CYS A 1 139 ? 12.353 -0.987 2.399 1.00 89.94 139 CYS A O 1
ATOM 1085 N N . VAL A 1 140 ? 10.211 -1.278 3.011 1.00 93.88 140 VAL A N 1
ATOM 1086 C CA . VAL A 1 140 ? 10.282 -0.363 4.164 1.00 93.88 140 VAL A CA 1
ATOM 1087 C C . VAL A 1 140 ? 11.250 -0.847 5.246 1.00 93.88 140 VAL A C 1
ATOM 1089 O O . VAL A 1 140 ? 11.669 -0.065 6.086 1.00 93.88 140 VAL A O 1
ATOM 1092 N N . GLN A 1 141 ? 11.666 -2.117 5.201 1.00 89.88 141 GLN A N 1
ATOM 1093 C CA . GLN A 1 141 ? 12.718 -2.660 6.067 1.00 89.88 141 GLN A CA 1
ATOM 1094 C C . GLN A 1 141 ? 14.082 -1.985 5.862 1.00 89.88 141 GLN A C 1
ATOM 1096 O O . GLN A 1 141 ? 14.933 -2.046 6.744 1.00 89.88 141 GLN A O 1
ATOM 1101 N N . LYS A 1 142 ? 14.305 -1.358 4.701 1.00 89.62 142 LYS A N 1
ATOM 1102 C CA . LYS A 1 142 ? 15.507 -0.577 4.386 1.00 89.62 142 LYS A CA 1
ATOM 1103 C C . LYS A 1 142 ? 15.072 0.771 3.797 1.00 89.62 142 LYS A C 1
ATOM 1105 O O . LYS A 1 142 ? 15.060 0.915 2.573 1.00 89.62 142 LYS A O 1
ATOM 1110 N N . PRO A 1 143 ? 14.650 1.730 4.642 1.00 89.44 143 PRO A N 1
ATOM 1111 C CA . PRO A 1 143 ? 14.028 2.965 4.187 1.00 89.44 143 PRO A CA 1
ATOM 1112 C C . PRO A 1 143 ? 15.075 3.936 3.622 1.00 89.44 143 PRO A C 1
ATOM 1114 O O . PRO A 1 143 ? 15.740 4.659 4.356 1.00 89.44 143 PRO A O 1
ATOM 1117 N N . LEU A 1 144 ? 15.211 3.949 2.300 1.00 88.31 144 LEU A N 1
ATOM 1118 C CA . LEU A 1 144 ? 16.055 4.867 1.529 1.00 88.31 144 LEU A CA 1
ATOM 1119 C C . LEU A 1 144 ? 15.238 5.961 0.828 1.00 88.31 144 LEU A C 1
ATOM 1121 O O . LEU A 1 144 ? 15.790 6.980 0.424 1.00 88.31 144 LEU A O 1
ATOM 1125 N N . LEU A 1 145 ? 13.937 5.733 0.644 1.00 85.62 145 LEU A N 1
ATOM 1126 C CA . LEU A 1 145 ? 13.034 6.590 -0.116 1.00 85.62 145 LEU A CA 1
ATOM 1127 C C . LEU A 1 145 ? 11.931 7.149 0.784 1.00 85.62 145 LEU A C 1
ATOM 1129 O O . LEU A 1 145 ? 11.459 6.494 1.711 1.00 85.62 145 LEU A O 1
ATOM 1133 N N . GLU A 1 146 ? 11.465 8.348 0.458 1.00 89.50 146 GLU A N 1
ATOM 1134 C CA . GLU A 1 146 ? 10.498 9.105 1.266 1.00 89.50 146 GLU A CA 1
ATOM 1135 C C . GLU A 1 146 ? 9.169 8.377 1.469 1.00 89.50 146 GLU A C 1
ATOM 1137 O O . GLU A 1 146 ? 8.629 8.365 2.570 1.00 89.50 146 GLU A O 1
ATOM 1142 N N . PHE A 1 147 ? 8.664 7.682 0.445 1.00 88.81 147 PHE A N 1
ATOM 1143 C CA . PHE A 1 147 ? 7.440 6.891 0.589 1.00 88.81 147 PHE A CA 1
ATOM 1144 C C . PHE A 1 147 ? 7.594 5.759 1.618 1.00 88.81 147 PHE A C 1
ATOM 1146 O O . PHE A 1 147 ? 6.629 5.385 2.279 1.00 88.81 147 PHE A O 1
ATOM 1153 N N . GLN A 1 148 ? 8.805 5.211 1.782 1.00 93.62 148 GLN A N 1
ATOM 1154 C CA . GLN A 1 148 ? 9.071 4.155 2.760 1.00 93.62 148 GLN A CA 1
ATOM 1155 C C . GLN A 1 148 ? 9.013 4.723 4.175 1.00 93.62 148 GLN A C 1
ATOM 1157 O O . GLN A 1 148 ? 8.401 4.118 5.051 1.00 93.62 148 GLN A O 1
ATOM 1162 N N . GLN A 1 149 ? 9.592 5.907 4.381 1.00 96.19 149 GLN A N 1
ATOM 1163 C CA . GLN A 1 149 ? 9.526 6.620 5.656 1.00 96.19 149 GLN A CA 1
ATOM 1164 C C . GLN A 1 149 ? 8.086 7.031 5.993 1.00 96.19 149 GLN A C 1
ATOM 1166 O O . GLN A 1 149 ? 7.636 6.821 7.119 1.00 96.19 149 GLN A O 1
ATOM 1171 N N . ALA A 1 150 ? 7.334 7.529 5.006 1.00 95.75 150 ALA A N 1
ATOM 1172 C CA . ALA A 1 150 ? 5.921 7.865 5.156 1.00 95.75 150 ALA A CA 1
ATOM 1173 C C . ALA A 1 150 ? 5.081 6.644 5.579 1.00 95.75 150 ALA A C 1
ATOM 1175 O O . ALA A 1 150 ? 4.303 6.734 6.532 1.00 95.75 150 ALA A O 1
ATOM 1176 N N . LYS A 1 151 ? 5.292 5.483 4.938 1.00 97.25 151 LYS A N 1
ATOM 1177 C CA . LYS A 1 151 ? 4.643 4.218 5.327 1.00 97.25 151 LYS A CA 1
ATOM 1178 C C . LYS A 1 151 ? 5.013 3.793 6.744 1.00 97.25 151 LYS A C 1
ATOM 1180 O O . LYS A 1 151 ? 4.113 3.503 7.521 1.00 97.25 151 LYS A O 1
ATOM 1185 N N . LEU A 1 152 ? 6.300 3.805 7.104 1.00 98.25 152 LEU A N 1
ATOM 1186 C CA . LEU A 1 152 ? 6.747 3.441 8.456 1.00 98.25 152 LEU A CA 1
ATOM 1187 C C . LEU A 1 152 ? 6.139 4.340 9.532 1.00 98.25 152 LEU A C 1
ATOM 1189 O O . LEU A 1 152 ? 5.736 3.844 10.582 1.00 98.25 152 LEU A O 1
ATOM 1193 N N . LYS A 1 153 ? 6.040 5.648 9.270 1.00 98.12 153 LYS A N 1
ATOM 1194 C CA . LYS A 1 153 ? 5.386 6.569 10.201 1.00 98.12 153 LYS A CA 1
ATOM 1195 C C . LYS A 1 153 ? 3.919 6.197 10.403 1.00 98.12 153 LYS A C 1
ATOM 1197 O O . LYS A 1 153 ? 3.465 6.130 11.540 1.00 98.12 153 LYS A O 1
ATOM 1202 N N . PHE A 1 154 ? 3.185 5.944 9.318 1.00 98.25 154 PHE A N 1
ATOM 1203 C CA . PHE A 1 154 ? 1.781 5.554 9.429 1.00 98.25 154 PHE A CA 1
ATOM 1204 C C . PHE A 1 154 ? 1.610 4.191 10.115 1.00 98.25 154 PHE A C 1
ATOM 1206 O O . PHE A 1 154 ? 0.696 4.028 10.914 1.00 98.25 154 PHE A O 1
ATOM 1213 N N . GLU A 1 155 ? 2.500 3.231 9.851 1.00 98.31 155 GLU A N 1
ATOM 1214 C CA . GLU A 1 155 ? 2.515 1.944 10.550 1.00 98.31 155 GLU A CA 1
ATOM 1215 C C . GLU A 1 155 ? 2.644 2.132 12.064 1.00 98.31 155 GLU A C 1
ATOM 1217 O O . GLU A 1 155 ? 1.850 1.563 12.806 1.00 98.31 155 GLU A O 1
ATOM 1222 N N . ALA A 1 156 ? 3.589 2.958 12.521 1.00 97.69 156 ALA A N 1
ATOM 1223 C CA . ALA A 1 156 ? 3.760 3.256 13.941 1.00 97.69 156 ALA A CA 1
ATOM 1224 C C . ALA A 1 156 ? 2.511 3.907 14.557 1.00 97.69 156 ALA A C 1
ATOM 1226 O O . ALA A 1 156 ? 2.050 3.480 15.612 1.00 97.69 156 ALA A O 1
ATOM 1227 N N . GLU A 1 157 ? 1.916 4.894 13.881 1.00 96.81 157 GLU A N 1
ATOM 1228 C CA . GLU A 1 157 ? 0.684 5.533 14.361 1.00 96.81 157 GLU A CA 1
ATOM 1229 C C . GLU A 1 157 ? -0.498 4.558 14.418 1.00 96.81 157 GLU A C 1
ATOM 1231 O O . GLU A 1 157 ? -1.268 4.585 15.374 1.00 96.81 157 GLU A O 1
ATOM 1236 N N . LEU A 1 158 ? -0.638 3.677 13.424 1.00 96.94 158 LEU A N 1
ATOM 1237 C CA . LEU A 1 158 ? -1.695 2.669 13.406 1.00 96.94 158 LEU A CA 1
ATOM 1238 C C . LEU A 1 158 ? -1.551 1.674 14.566 1.00 96.94 158 LEU A C 1
ATOM 1240 O O . LEU A 1 158 ? -2.561 1.288 15.152 1.00 96.94 158 LEU A O 1
ATOM 1244 N N . MET A 1 159 ? -0.316 1.286 14.902 1.00 96.25 159 MET A N 1
ATOM 1245 C CA . MET A 1 159 ? -0.038 0.423 16.053 1.00 96.25 159 MET A CA 1
ATOM 1246 C C . MET A 1 159 ? -0.452 1.099 17.365 1.00 96.25 159 MET A C 1
ATOM 1248 O O . MET A 1 159 ? -1.204 0.500 18.126 1.00 96.25 159 MET A O 1
ATOM 1252 N N . ASN A 1 160 ? -0.087 2.368 17.567 1.00 95.06 160 ASN A N 1
ATOM 1253 C CA . ASN A 1 160 ? -0.471 3.123 18.767 1.00 95.06 160 ASN A CA 1
ATOM 1254 C C . ASN A 1 160 ? -1.997 3.283 18.892 1.00 95.06 160 ASN A C 1
ATOM 1256 O O . ASN A 1 160 ? -2.567 3.082 19.960 1.00 95.06 160 ASN A O 1
ATOM 1260 N N . VAL A 1 161 ? -2.689 3.583 17.785 1.00 92.56 161 VAL A N 1
ATOM 1261 C CA . VAL A 1 161 ? -4.159 3.715 17.771 1.00 92.56 161 VAL A CA 1
ATOM 1262 C C . VAL A 1 161 ? -4.859 2.424 18.212 1.00 92.56 161 VAL A C 1
ATOM 1264 O O . VAL A 1 161 ? -5.947 2.488 18.780 1.00 92.56 161 VAL A O 1
ATOM 1267 N N . ALA A 1 162 ? -4.267 1.264 17.931 1.00 90.31 162 ALA A N 1
ATOM 1268 C CA . ALA A 1 162 ? -4.813 -0.033 18.318 1.00 90.31 162 ALA A CA 1
ATOM 1269 C C . ALA A 1 162 ? -4.503 -0.435 19.768 1.00 90.31 162 ALA A C 1
ATOM 1271 O O . ALA A 1 162 ? -5.153 -1.332 20.296 1.00 90.31 162 ALA A O 1
ATOM 1272 N N . GLU A 1 163 ? -3.522 0.202 20.409 1.00 88.81 163 GLU A N 1
ATOM 1273 C CA . GLU A 1 163 ? -3.263 0.032 21.844 1.00 88.81 163 GLU A CA 1
ATOM 1274 C C . GLU A 1 163 ? -4.235 0.866 22.687 1.00 88.81 163 GLU A C 1
ATOM 1276 O O . GLU A 1 163 ? -4.699 0.417 23.734 1.00 88.81 163 GLU A O 1
ATOM 1281 N N . GLU A 1 164 ? -4.565 2.072 22.221 1.00 83.00 164 GLU A N 1
ATOM 1282 C CA . GLU A 1 164 ? -5.432 3.014 22.939 1.00 83.00 164 GLU A CA 1
ATOM 1283 C C . GLU A 1 164 ? -6.932 2.722 22.767 1.00 83.00 164 GLU A C 1
ATOM 1285 O O . GLU A 1 164 ? -7.738 3.032 23.646 1.00 83.00 164 GLU A O 1
ATOM 1290 N N . ASP A 1 165 ? -7.325 2.147 21.631 1.00 75.62 165 ASP A N 1
ATOM 1291 C CA . ASP A 1 165 ? -8.720 1.901 21.266 1.00 75.62 165 ASP A CA 1
ATOM 1292 C C . ASP A 1 165 ? -8.987 0.394 21.119 1.00 75.62 165 ASP A C 1
ATOM 1294 O O . ASP A 1 165 ? -8.076 -0.386 20.853 1.00 75.62 165 ASP A O 1
ATOM 1298 N N . ARG A 1 166 ? -10.251 -0.048 21.195 1.00 86.69 166 ARG A N 1
ATOM 1299 C CA . ARG A 1 166 ? -10.657 -1.430 20.840 1.00 86.69 166 ARG A CA 1
ATOM 1300 C C . ARG A 1 166 ? -10.646 -1.639 19.317 1.00 86.69 166 ARG A C 1
ATOM 1302 O O . ARG A 1 166 ? -11.580 -2.193 18.737 1.00 86.69 166 ARG A O 1
ATOM 1309 N N . PHE A 1 167 ? -9.601 -1.148 18.667 1.00 93.94 167 PHE A N 1
ATOM 1310 C CA . PHE A 1 167 ? -9.410 -1.126 17.231 1.00 93.94 167 PHE A CA 1
ATOM 1311 C C . PHE A 1 167 ? -8.264 -2.067 16.870 1.00 93.94 167 PHE A C 1
ATOM 1313 O O . PHE A 1 167 ? -7.239 -2.094 17.537 1.00 93.94 167 PHE A O 1
ATOM 1320 N N . THR A 1 168 ? -8.425 -2.850 15.811 1.00 96.44 168 THR A N 1
ATOM 1321 C CA . THR A 1 168 ? -7.428 -3.853 15.410 1.00 96.44 168 THR A CA 1
ATOM 1322 C C . THR A 1 168 ? -6.786 -3.506 14.078 1.00 96.44 168 THR A C 1
ATOM 1324 O O . THR A 1 168 ? -7.330 -2.736 13.283 1.00 96.44 168 THR A O 1
ATOM 1327 N N . TYR A 1 169 ? -5.625 -4.085 13.785 1.00 97.44 169 TYR A N 1
ATOM 1328 C CA . TYR A 1 169 ? -4.986 -3.883 12.487 1.00 97.44 169 TYR A CA 1
ATOM 1329 C C . TYR A 1 169 ? -4.344 -5.143 11.915 1.00 97.44 169 TYR A C 1
ATOM 1331 O O . TYR A 1 169 ? -4.098 -6.119 12.617 1.00 97.44 169 TYR A O 1
ATOM 1339 N N . SER A 1 170 ? -4.019 -5.095 10.628 1.00 98.31 170 SER A N 1
ATOM 1340 C CA . SER A 1 170 ? -3.071 -6.009 9.987 1.00 98.31 170 SER A CA 1
ATOM 1341 C C . SER A 1 170 ? -2.204 -5.200 9.027 1.00 98.31 170 SER A C 1
ATOM 1343 O O . SER A 1 170 ? -2.733 -4.561 8.120 1.00 98.31 170 SER A O 1
ATOM 1345 N N . ILE A 1 171 ? -0.885 -5.203 9.211 1.00 98.38 171 ILE A N 1
ATOM 1346 C CA . ILE A 1 171 ? 0.054 -4.492 8.331 1.00 98.38 171 ILE A CA 1
ATOM 1347 C C . ILE A 1 171 ? 0.691 -5.516 7.397 1.00 98.38 171 ILE A C 1
ATOM 1349 O O . ILE A 1 171 ? 1.505 -6.325 7.829 1.00 98.38 171 ILE A O 1
ATOM 1353 N N . VAL A 1 172 ? 0.347 -5.490 6.113 1.00 97.62 172 VAL A N 1
ATOM 1354 C CA . VAL A 1 172 ? 0.861 -6.435 5.113 1.00 97.62 172 VAL A CA 1
ATOM 1355 C C . VAL A 1 172 ? 2.031 -5.801 4.364 1.00 97.62 172 VAL A C 1
ATOM 1357 O O . VAL A 1 172 ? 1.884 -4.753 3.737 1.00 97.62 172 VAL A O 1
ATOM 1360 N N . ARG A 1 173 ? 3.203 -6.439 4.407 1.00 96.62 173 ARG A N 1
ATOM 1361 C CA . ARG A 1 173 ? 4.437 -6.017 3.727 1.00 96.62 173 ARG A CA 1
ATOM 1362 C C . ARG A 1 173 ? 4.798 -7.024 2.620 1.00 96.62 173 ARG A C 1
ATOM 1364 O O . ARG A 1 173 ? 5.608 -7.924 2.858 1.00 96.62 173 ARG A O 1
ATOM 1371 N N . PRO A 1 174 ? 4.201 -6.903 1.421 1.00 93.62 174 PRO A N 1
ATOM 1372 C CA . PRO A 1 174 ? 4.417 -7.843 0.328 1.00 93.62 174 PRO A CA 1
ATOM 1373 C C . PRO A 1 174 ? 5.728 -7.596 -0.427 1.00 93.62 174 PRO A C 1
ATOM 1375 O O . PRO A 1 174 ? 6.208 -6.459 -0.523 1.00 93.62 174 PRO A O 1
ATOM 1378 N N . THR A 1 175 ? 6.275 -8.656 -1.020 1.00 90.38 175 THR A N 1
ATOM 1379 C CA . THR A 1 175 ? 7.293 -8.591 -2.082 1.00 90.38 175 THR A CA 1
ATOM 1380 C C . THR A 1 175 ? 6.761 -7.950 -3.366 1.00 90.38 175 THR A C 1
ATOM 1382 O O . THR A 1 175 ? 5.555 -7.807 -3.549 1.00 90.38 175 THR A O 1
ATOM 1385 N N . ALA A 1 176 ? 7.663 -7.591 -4.282 1.00 77.19 176 ALA A N 1
ATOM 1386 C CA . ALA A 1 176 ? 7.308 -6.926 -5.530 1.00 77.19 176 ALA A CA 1
ATOM 1387 C C . ALA A 1 176 ? 6.375 -7.755 -6.432 1.00 77.19 176 ALA A C 1
ATOM 1389 O O . ALA A 1 176 ? 6.498 -8.975 -6.547 1.00 77.19 176 ALA A O 1
ATOM 1390 N N . PHE A 1 177 ? 5.504 -7.034 -7.138 1.00 70.75 177 PHE A N 1
ATOM 1391 C CA . PHE A 1 177 ? 4.740 -7.526 -8.277 1.00 70.75 177 PHE A CA 1
ATOM 1392 C C . PHE A 1 177 ? 5.532 -7.303 -9.562 1.00 70.75 177 PHE A C 1
ATOM 1394 O O . PHE A 1 177 ? 5.874 -6.169 -9.897 1.00 70.75 177 PHE A O 1
ATOM 1401 N N . LEU A 1 178 ? 5.792 -8.363 -10.324 1.00 65.94 178 LEU A N 1
ATOM 1402 C CA . LEU A 1 178 ? 6.608 -8.288 -11.541 1.00 65.94 178 LEU A CA 1
ATOM 1403 C C . LEU A 1 178 ? 5.762 -8.370 -12.815 1.00 65.94 178 LEU A C 1
ATOM 1405 O O . LEU A 1 178 ? 6.098 -9.065 -13.772 1.00 65.94 178 LEU A O 1
ATOM 1409 N N . LYS A 1 179 ? 4.672 -7.599 -12.868 1.00 63.12 179 LYS A N 1
ATOM 1410 C CA . LYS A 1 179 ? 3.812 -7.530 -14.060 1.00 63.12 179 LYS A CA 1
ATOM 1411 C C . LYS A 1 179 ? 4.568 -7.044 -15.303 1.00 63.12 179 LYS A C 1
ATOM 1413 O O . LYS A 1 179 ? 4.310 -7.513 -16.410 1.00 63.12 179 LYS A O 1
ATOM 1418 N N . SER A 1 180 ? 5.542 -6.150 -15.125 1.00 56.84 180 SER A N 1
ATOM 1419 C CA . SER A 1 180 ? 6.397 -5.651 -16.211 1.00 56.84 180 SER A CA 1
ATOM 1420 C C . SER A 1 180 ? 7.364 -6.707 -16.759 1.00 56.84 180 SER A C 1
ATOM 1422 O O . SER A 1 180 ? 7.702 -6.649 -17.942 1.00 56.84 180 SER A O 1
ATOM 1424 N N . LEU A 1 181 ? 7.763 -7.707 -15.961 1.00 66.38 181 LEU A N 1
ATOM 1425 C CA . LEU A 1 181 ? 8.545 -8.839 -16.471 1.00 66.38 181 LEU A CA 1
ATOM 1426 C C . LEU A 1 181 ? 7.703 -9.743 -17.369 1.00 66.38 181 LEU A C 1
ATOM 1428 O O . LEU A 1 181 ? 8.228 -10.281 -18.341 1.00 66.38 181 LEU A O 1
ATOM 1432 N N . GLY A 1 182 ? 6.395 -9.847 -17.115 1.00 71.12 182 GLY A N 1
ATOM 1433 C CA . GLY A 1 182 ? 5.483 -10.637 -17.946 1.00 71.12 182 GLY A CA 1
ATOM 1434 C C . GLY A 1 182 ? 5.541 -10.262 -19.432 1.00 71.12 182 GLY A C 1
ATOM 1435 O O . GLY A 1 182 ? 5.530 -11.143 -20.292 1.00 71.12 182 GLY A O 1
ATOM 1436 N N . ALA A 1 183 ? 5.700 -8.972 -19.749 1.00 71.75 183 ALA A N 1
ATOM 1437 C CA . ALA A 1 183 ? 5.858 -8.510 -21.130 1.00 71.75 183 ALA A CA 1
ATOM 1438 C C . ALA A 1 183 ? 7.166 -9.011 -21.773 1.00 71.75 183 ALA A C 1
ATOM 1440 O O . ALA A 1 183 ? 7.173 -9.401 -22.941 1.00 71.75 183 ALA A O 1
ATOM 1441 N N . GLN A 1 184 ? 8.261 -9.055 -21.006 1.00 81.19 184 GLN A N 1
ATOM 1442 C CA . GLN A 1 184 ? 9.548 -9.560 -21.487 1.00 81.19 184 GLN A CA 1
ATOM 1443 C C . GLN A 1 184 ? 9.524 -11.080 -21.695 1.00 81.19 184 GLN A C 1
ATOM 1445 O O . GLN A 1 184 ? 10.112 -11.565 -22.658 1.00 81.19 184 GLN A O 1
ATOM 1450 N N . VAL A 1 185 ? 8.779 -11.832 -20.873 1.00 83.69 185 VAL A N 1
ATOM 1451 C CA . VAL A 1 185 ? 8.635 -13.295 -21.022 1.00 83.69 185 VAL A CA 1
ATOM 1452 C C . VAL A 1 185 ? 8.087 -13.666 -22.401 1.00 83.69 185 VAL A C 1
ATOM 1454 O O . VAL A 1 185 ? 8.578 -14.603 -23.030 1.00 83.69 185 VAL A O 1
ATOM 1457 N N . VAL A 1 186 ? 7.087 -12.931 -22.898 1.00 84.75 186 VAL A N 1
ATOM 1458 C CA . VAL A 1 186 ? 6.517 -13.182 -24.232 1.00 84.75 186 VAL A CA 1
ATOM 1459 C C . VAL A 1 186 ? 7.562 -12.943 -25.321 1.00 84.75 186 VAL A C 1
ATOM 1461 O O . VAL A 1 186 ? 7.707 -13.771 -26.214 1.00 84.75 186 VAL A O 1
ATOM 1464 N N . LEU A 1 187 ? 8.328 -11.855 -25.228 1.00 85.25 187 LEU A N 1
ATOM 1465 C CA . LEU A 1 187 ? 9.391 -11.539 -26.184 1.00 85.25 187 LEU A CA 1
ATOM 1466 C C . LEU A 1 187 ? 10.470 -12.634 -26.213 1.00 85.25 187 LEU A C 1
ATOM 1468 O O . LEU A 1 187 ? 10.823 -13.120 -27.290 1.00 85.25 187 LEU A O 1
ATOM 1472 N N . VAL A 1 188 ? 10.921 -13.089 -25.042 1.00 89.62 188 VAL A N 1
ATOM 1473 C CA . VAL A 1 188 ? 11.936 -14.149 -24.916 1.00 89.62 188 VAL A CA 1
ATOM 1474 C C . VAL A 1 188 ? 11.450 -15.475 -25.502 1.00 89.62 188 VAL A C 1
ATOM 1476 O O . VAL A 1 188 ? 12.219 -16.151 -26.184 1.00 89.62 188 VAL A O 1
ATOM 1479 N N . LYS A 1 189 ? 10.167 -15.831 -25.327 1.00 89.06 189 LYS A N 1
ATOM 1480 C CA . LYS A 1 189 ? 9.578 -17.036 -25.948 1.00 89.06 189 LYS A CA 1
ATOM 1481 C C . LYS A 1 189 ? 9.686 -17.040 -27.476 1.00 89.06 189 LYS A C 1
ATOM 1483 O O . LYS A 1 189 ? 9.792 -18.109 -28.066 1.00 89.06 189 LYS A O 1
ATOM 1488 N N . TYR A 1 190 ? 9.699 -15.867 -28.108 1.00 91.38 190 TYR A N 1
ATOM 1489 C CA . TYR A 1 190 ? 9.894 -15.711 -29.554 1.00 91.38 190 TYR A CA 1
ATOM 1490 C C . TYR A 1 190 ? 11.359 -15.455 -29.949 1.00 91.38 190 TYR A C 1
ATOM 1492 O O . TYR A 1 190 ? 11.631 -14.963 -31.046 1.00 91.38 190 TYR A O 1
ATOM 1500 N N . GLY A 1 191 ? 12.313 -15.750 -29.060 1.00 91.62 191 GLY A N 1
ATOM 1501 C CA . GLY A 1 191 ? 13.745 -15.568 -29.306 1.00 91.62 191 GLY A CA 1
ATOM 1502 C C . GLY A 1 191 ? 14.179 -14.103 -29.392 1.00 91.62 191 GLY A C 1
ATOM 1503 O O . GLY A 1 191 ? 15.233 -13.809 -29.955 1.00 91.62 191 GLY A O 1
ATOM 1504 N N . LYS A 1 192 ? 13.370 -13.163 -28.886 1.00 91.62 192 LYS A N 1
ATOM 1505 C CA . LYS A 1 192 ? 13.737 -11.744 -28.835 1.00 91.62 192 LYS A CA 1
ATOM 1506 C C . LYS A 1 192 ? 14.586 -11.460 -27.588 1.00 91.62 192 LYS A C 1
ATO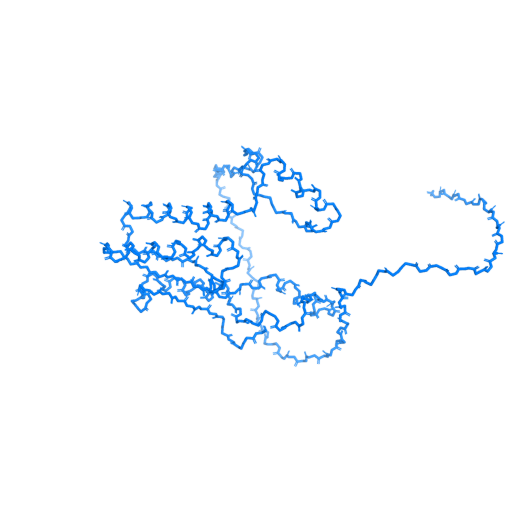M 1508 O O . LYS A 1 192 ? 14.404 -12.121 -26.565 1.00 91.62 192 LYS A O 1
ATOM 1513 N N . PRO A 1 193 ? 15.510 -10.486 -27.658 1.00 87.62 193 PRO A N 1
ATOM 1514 C CA . PRO A 1 193 ? 16.313 -10.091 -26.506 1.00 87.62 193 PRO A CA 1
ATOM 1515 C C . PRO A 1 193 ? 15.439 -9.510 -25.383 1.00 87.62 193 PRO A C 1
ATOM 1517 O O . PRO A 1 193 ? 14.360 -8.972 -25.637 1.00 87.62 193 PRO A O 1
ATOM 1520 N N . TYR A 1 194 ? 15.937 -9.591 -24.149 1.00 85.44 194 TYR A N 1
ATOM 1521 C CA . TYR A 1 194 ? 15.333 -8.996 -22.954 1.00 85.44 194 TYR A CA 1
ATOM 1522 C C . TYR A 1 194 ? 16.300 -8.010 -22.296 1.00 85.44 194 TYR A C 1
ATOM 1524 O O . TYR A 1 194 ? 17.492 -7.988 -22.608 1.00 85.44 194 TYR A O 1
ATOM 1532 N N . VAL A 1 195 ? 15.780 -7.178 -21.397 1.00 82.06 195 VAL A N 1
ATOM 1533 C CA . VAL A 1 195 ? 16.557 -6.186 -20.653 1.00 82.06 195 VAL A CA 1
ATOM 1534 C C . VAL A 1 195 ? 16.722 -6.670 -19.219 1.00 82.06 195 VAL A C 1
ATOM 1536 O O . VAL A 1 195 ? 15.743 -6.835 -18.491 1.00 82.06 195 VAL A O 1
ATOM 1539 N N . MET A 1 196 ? 17.975 -6.854 -18.812 1.00 80.31 196 MET A N 1
ATOM 1540 C CA . MET A 1 196 ? 18.364 -7.138 -17.435 1.00 80.31 196 MET A CA 1
ATOM 1541 C C . MET A 1 196 ? 19.160 -5.953 -16.895 1.00 80.31 196 MET A C 1
ATOM 1543 O O . MET A 1 196 ? 20.080 -5.472 -17.555 1.00 80.31 196 MET A O 1
ATOM 1547 N N . PHE A 1 197 ? 18.808 -5.483 -15.703 1.00 75.81 197 PHE A N 1
ATOM 1548 C CA . PHE A 1 197 ? 19.569 -4.449 -15.010 1.00 75.81 197 PHE A CA 1
ATOM 1549 C C . PHE A 1 197 ? 20.538 -5.104 -14.022 1.00 75.81 197 PHE A C 1
ATOM 1551 O O . PHE A 1 197 ? 20.144 -5.985 -13.260 1.00 75.81 197 PHE A O 1
ATOM 1558 N N . GLY A 1 198 ? 21.797 -4.663 -14.024 1.00 80.88 198 GLY A N 1
ATOM 1559 C CA . GLY A 1 198 ? 22.833 -5.225 -13.155 1.00 80.88 198 GLY A CA 1
ATOM 1560 C C . GLY A 1 198 ? 23.245 -6.642 -13.560 1.00 80.88 198 GLY A C 1
ATOM 1561 O O . GLY A 1 198 ? 23.352 -6.952 -14.745 1.00 80.88 198 GLY A O 1
ATOM 1562 N N . ASP A 1 199 ? 23.496 -7.490 -12.567 1.00 81.12 199 ASP A N 1
ATOM 1563 C CA . ASP A 1 199 ? 23.999 -8.863 -12.715 1.00 81.12 199 ASP A CA 1
ATOM 1564 C C . ASP A 1 199 ? 22.925 -9.942 -12.483 1.00 81.12 199 ASP A C 1
ATOM 1566 O O . ASP A 1 199 ? 23.231 -11.133 -12.483 1.00 81.12 199 ASP A O 1
ATOM 1570 N N . GLY A 1 200 ? 21.673 -9.525 -12.270 1.00 75.06 200 GLY A N 1
ATOM 1571 C CA . GLY A 1 200 ? 20.560 -10.414 -11.944 1.00 75.06 200 GLY A CA 1
ATOM 1572 C C . GLY A 1 200 ? 20.533 -10.896 -10.490 1.00 75.06 200 GLY A C 1
ATOM 1573 O O . GLY A 1 200 ? 19.592 -11.580 -10.126 1.00 75.06 200 GLY A O 1
ATOM 1574 N N . LYS A 1 201 ? 21.505 -10.525 -9.643 1.00 76.56 201 LYS A N 1
ATOM 1575 C CA . LYS A 1 201 ? 21.564 -10.933 -8.223 1.00 76.56 201 LYS A CA 1
ATOM 1576 C C . LYS A 1 201 ? 21.130 -9.829 -7.260 1.00 76.56 201 LYS A C 1
ATOM 1578 O O . LYS A 1 201 ? 20.775 -10.094 -6.117 1.00 76.56 201 LYS A O 1
ATOM 1583 N N . LEU A 1 202 ? 21.147 -8.578 -7.721 1.00 67.06 202 LEU A N 1
ATOM 1584 C CA . LEU A 1 202 ? 20.776 -7.393 -6.936 1.00 67.06 202 LEU A CA 1
ATOM 1585 C C . LEU A 1 202 ? 19.311 -7.367 -6.470 1.00 67.06 202 LEU A C 1
ATOM 1587 O O . 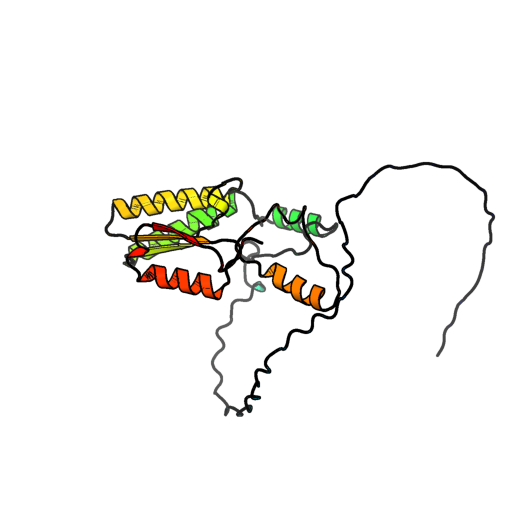LEU A 1 202 ? 19.004 -6.709 -5.476 1.00 67.06 202 LEU A O 1
ATOM 1591 N N . CYS A 1 203 ? 18.407 -8.035 -7.187 1.00 65.19 203 CYS A N 1
ATOM 1592 C CA . CYS A 1 203 ? 16.971 -8.029 -6.905 1.00 65.19 203 CYS A CA 1
ATOM 1593 C C . CYS A 1 203 ? 16.431 -9.423 -6.580 1.00 65.19 203 CYS A C 1
ATOM 1595 O O . CYS A 1 203 ? 15.278 -9.694 -6.914 1.00 65.19 203 CYS A O 1
ATOM 1597 N N . ASP A 1 204 ? 17.242 -10.255 -5.916 1.00 74.88 204 ASP A N 1
ATOM 1598 C CA . ASP A 1 204 ? 16.814 -11.581 -5.480 1.00 74.88 204 ASP A CA 1
ATOM 1599 C C . ASP A 1 204 ? 15.561 -11.461 -4.604 1.00 74.88 204 ASP A C 1
ATOM 1601 O O . ASP A 1 204 ? 15.582 -10.899 -3.500 1.00 74.88 204 ASP A O 1
ATOM 1605 N N . CYS A 1 205 ? 14.420 -11.877 -5.145 1.00 76.50 205 CYS A N 1
ATOM 1606 C CA . CYS A 1 205 ? 13.139 -11.722 -4.471 1.00 76.50 205 CYS A CA 1
ATOM 1607 C C . CYS A 1 205 ? 12.187 -12.871 -4.787 1.00 76.50 205 CYS A C 1
ATOM 1609 O O . CYS A 1 205 ? 12.306 -13.555 -5.797 1.00 76.50 205 CYS A O 1
ATOM 1611 N N . LYS A 1 206 ? 11.212 -13.083 -3.897 1.00 87.44 206 LYS A N 1
ATOM 1612 C CA . LYS A 1 206 ? 10.126 -14.052 -4.088 1.00 87.44 206 LYS A CA 1
ATOM 1613 C C . LYS A 1 206 ? 8.876 -13.320 -4.575 1.00 87.44 206 LYS A C 1
ATOM 1615 O O . LYS A 1 206 ? 8.066 -12.959 -3.725 1.00 87.44 206 LYS A O 1
ATOM 1620 N N . PRO A 1 207 ? 8.710 -13.028 -5.876 1.00 85.31 207 PRO A N 1
ATOM 1621 C CA . PRO A 1 207 ? 7.578 -12.240 -6.354 1.00 85.31 207 PRO A CA 1
ATOM 1622 C C . PRO A 1 207 ? 6.255 -12.933 -6.034 1.00 85.31 207 PRO A C 1
ATOM 1624 O O . PRO A 1 207 ? 6.109 -14.125 -6.283 1.00 85.31 207 PRO A O 1
ATOM 1627 N N . ILE A 1 208 ? 5.290 -12.183 -5.505 1.00 87.81 208 ILE A N 1
ATOM 1628 C CA . ILE A 1 208 ? 3.951 -12.692 -5.186 1.00 87.81 208 ILE A CA 1
ATOM 1629 C C . ILE A 1 208 ? 2.984 -12.398 -6.334 1.00 87.81 208 ILE A C 1
ATOM 1631 O O . ILE A 1 208 ? 3.063 -11.335 -6.954 1.00 87.81 208 ILE A O 1
ATOM 1635 N N . SER A 1 209 ? 2.088 -13.340 -6.638 1.00 85.94 209 SER A N 1
ATOM 1636 C CA . SER A 1 209 ? 1.048 -13.134 -7.651 1.00 85.94 209 SER A CA 1
ATOM 1637 C C . SER A 1 209 ? -0.036 -12.178 -7.139 1.00 85.94 209 SER A C 1
ATOM 1639 O O . SER A 1 209 ? -0.266 -12.068 -5.931 1.00 85.94 209 SER A O 1
ATOM 1641 N N . GLU A 1 210 ? -0.727 -11.478 -8.045 1.00 85.31 210 GLU A N 1
ATOM 1642 C CA . GLU A 1 210 ? -1.837 -10.592 -7.665 1.00 85.31 210 GLU A CA 1
ATOM 1643 C C . GLU A 1 210 ? -2.955 -11.349 -6.944 1.00 85.31 210 GLU A C 1
ATOM 1645 O O . GLU A 1 210 ? -3.516 -10.841 -5.974 1.00 85.31 210 GLU A O 1
ATOM 1650 N N . GLN A 1 211 ? -3.253 -12.569 -7.399 1.00 87.12 211 GLN A N 1
ATOM 1651 C CA . GLN A 1 211 ? -4.304 -13.403 -6.828 1.00 87.12 211 GLN A CA 1
ATOM 1652 C C . GLN A 1 211 ? -3.958 -13.854 -5.405 1.00 87.12 211 GLN A C 1
ATOM 1654 O O . GLN A 1 211 ? -4.800 -13.734 -4.514 1.00 87.12 211 GLN A O 1
ATOM 1659 N N . ASP A 1 212 ? -2.720 -14.298 -5.171 1.00 91.12 212 ASP A N 1
ATOM 1660 C CA . ASP A 1 212 ? -2.293 -14.753 -3.844 1.00 91.12 212 ASP A CA 1
ATOM 1661 C C . ASP A 1 212 ? -2.244 -13.592 -2.851 1.00 91.12 212 ASP A C 1
ATOM 1663 O O . ASP A 1 212 ? -2.708 -13.736 -1.718 1.00 91.12 212 ASP A O 1
ATOM 1667 N N . LEU A 1 213 ? -1.740 -12.415 -3.261 1.00 90.94 213 LEU A N 1
ATOM 1668 C CA . LEU A 1 213 ? -1.740 -11.266 -2.356 1.00 90.94 213 LEU A CA 1
ATOM 1669 C C . LEU A 1 213 ? -3.167 -10.796 -2.052 1.00 90.94 213 LEU A C 1
ATOM 1671 O O . LEU A 1 213 ? -3.463 -10.481 -0.901 1.00 90.94 213 LEU A O 1
ATOM 1675 N N . ALA A 1 214 ? -4.053 -10.748 -3.051 1.00 90.88 214 ALA A N 1
ATOM 1676 C CA . ALA A 1 214 ? -5.444 -10.359 -2.838 1.00 90.88 214 ALA A CA 1
ATOM 1677 C C . ALA A 1 214 ? -6.151 -11.311 -1.864 1.00 90.88 214 ALA A C 1
ATOM 1679 O O . ALA A 1 214 ? -6.806 -10.842 -0.933 1.00 90.88 214 ALA A O 1
ATOM 1680 N N . SER A 1 215 ? -5.959 -12.626 -2.032 1.00 93.94 215 SER A N 1
ATOM 1681 C CA . SER A 1 215 ? -6.472 -13.631 -1.094 1.00 93.94 215 SER A CA 1
ATOM 1682 C C . SER A 1 215 ? -5.919 -13.401 0.313 1.00 93.94 215 SER A C 1
ATOM 1684 O O . SER A 1 215 ? -6.684 -13.309 1.266 1.00 93.94 215 SER A O 1
ATOM 1686 N N . PHE A 1 216 ? -4.604 -13.200 0.445 1.00 94.94 216 PHE A N 1
ATOM 1687 C CA . PHE A 1 216 ? -3.967 -12.972 1.743 1.00 94.94 216 PHE A CA 1
ATOM 1688 C C . PHE A 1 216 ? -4.478 -11.703 2.448 1.00 94.94 216 PHE A C 1
ATOM 1690 O O . PHE A 1 216 ? -4.675 -11.704 3.664 1.00 94.94 216 PHE A O 1
ATOM 1697 N N . ILE A 1 217 ? -4.692 -10.611 1.706 1.00 93.50 217 ILE A N 1
ATOM 1698 C CA . ILE A 1 217 ? -5.258 -9.363 2.242 1.00 93.50 217 ILE A CA 1
ATOM 1699 C C . ILE A 1 217 ? -6.713 -9.575 2.675 1.00 93.50 217 ILE A C 1
ATOM 1701 O O . ILE A 1 217 ? -7.092 -9.098 3.743 1.00 93.50 217 ILE A O 1
ATOM 1705 N N . ALA A 1 218 ? -7.517 -10.300 1.891 1.00 95.19 218 ALA A N 1
ATOM 1706 C CA . ALA A 1 218 ? -8.894 -10.623 2.263 1.00 95.19 218 ALA A CA 1
ATOM 1707 C C . ALA A 1 218 ? -8.945 -11.458 3.554 1.00 95.19 218 ALA A C 1
ATOM 1709 O O . ALA A 1 218 ? -9.719 -11.143 4.459 1.00 95.19 218 ALA A O 1
ATOM 1710 N N . ASP A 1 219 ? -8.046 -12.435 3.702 1.00 96.31 219 ASP A N 1
ATOM 1711 C CA . ASP A 1 219 ? -7.935 -13.244 4.920 1.00 96.31 219 ASP A CA 1
ATOM 1712 C C . ASP A 1 219 ? -7.587 -12.397 6.155 1.00 96.31 219 ASP A C 1
ATOM 1714 O O . ASP A 1 219 ? -7.990 -12.730 7.270 1.00 96.31 219 ASP A O 1
ATOM 1718 N N . CYS A 1 220 ? -6.870 -11.278 5.985 1.00 96.56 220 CYS A N 1
ATOM 1719 C CA . CYS A 1 220 ? -6.557 -10.360 7.085 1.00 96.56 220 CYS A CA 1
ATOM 1720 C C . CYS A 1 220 ? -7.804 -9.707 7.688 1.00 96.56 220 CYS A C 1
ATOM 1722 O O . CYS A 1 220 ? -7.724 -9.215 8.809 1.00 96.56 220 CYS A O 1
ATOM 1724 N N . VAL A 1 221 ? -8.951 -9.693 7.006 1.00 94.06 221 VAL A N 1
ATOM 1725 C CA . VAL A 1 221 ? -10.186 -9.120 7.562 1.00 94.06 221 VAL A CA 1
ATOM 1726 C C . VAL A 1 221 ? -10.684 -9.965 8.735 1.00 94.06 221 VAL A C 1
ATOM 1728 O O . VAL A 1 221 ? -10.918 -9.425 9.815 1.00 94.06 221 VAL A O 1
ATOM 1731 N N . SER A 1 222 ? -10.744 -11.285 8.562 1.00 92.00 222 SER A N 1
ATOM 1732 C CA . SER A 1 222 ? -11.473 -12.176 9.474 1.00 92.00 222 SER A CA 1
ATOM 1733 C C . SER A 1 222 ? -10.572 -13.087 10.307 1.00 92.00 222 SER A C 1
ATOM 1735 O O . SER A 1 222 ? -10.990 -13.546 11.362 1.00 92.00 222 SER A O 1
ATOM 1737 N N . ASN A 1 223 ? -9.347 -13.367 9.855 1.00 94.44 223 ASN A N 1
ATOM 1738 C CA . ASN A 1 223 ? -8.468 -14.309 10.542 1.00 94.44 223 ASN A CA 1
ATOM 1739 C C . ASN A 1 223 ? -7.857 -13.682 11.809 1.00 94.44 223 ASN A C 1
ATOM 1741 O O . ASN A 1 223 ? -7.195 -12.638 11.743 1.00 94.44 223 ASN A O 1
ATOM 1745 N N . GLU A 1 224 ? -8.066 -14.343 12.947 1.00 94.12 224 GLU A N 1
ATOM 1746 C CA . GLU A 1 224 ? -7.577 -13.920 14.261 1.00 94.12 224 GLU A CA 1
ATOM 1747 C C . GLU A 1 224 ? -6.047 -13.936 14.352 1.00 94.12 224 GLU A C 1
ATOM 1749 O O . GLU A 1 224 ? -5.459 -12.994 14.881 1.00 94.12 224 GLU A O 1
ATOM 1754 N N . ASP A 1 225 ? -5.377 -14.894 13.704 1.00 95.94 225 ASP A N 1
ATOM 1755 C CA . ASP A 1 225 ? -3.907 -15.012 13.698 1.00 95.94 225 ASP A CA 1
ATOM 1756 C C . ASP A 1 225 ? -3.207 -13.830 13.004 1.00 95.94 225 ASP A C 1
ATOM 1758 O O . ASP A 1 225 ? -1.985 -13.662 13.069 1.00 95.94 225 ASP A O 1
ATOM 1762 N N . LYS A 1 226 ? -3.978 -13.014 12.279 1.00 96.31 226 LYS A N 1
ATOM 1763 C CA . LYS A 1 226 ? -3.500 -11.849 11.527 1.00 96.31 226 LYS A CA 1
ATOM 1764 C C . LYS A 1 226 ? -3.788 -10.529 12.247 1.00 96.31 226 LYS A C 1
ATOM 1766 O O . LYS A 1 226 ? -3.388 -9.477 11.743 1.00 96.31 226 LYS A O 1
ATOM 1771 N N . ILE A 1 227 ? -4.470 -10.561 13.393 1.00 96.06 227 ILE A N 1
ATOM 1772 C CA . ILE A 1 227 ? -4.813 -9.379 14.192 1.00 96.06 227 ILE A CA 1
ATOM 1773 C C . ILE A 1 227 ? -3.579 -8.840 14.916 1.00 96.06 227 ILE A C 1
ATOM 1775 O O . ILE A 1 227 ? -2.863 -9.576 15.584 1.00 96.06 227 ILE A O 1
ATOM 1779 N N . ASN A 1 228 ? -3.367 -7.531 14.812 1.00 96.69 228 ASN A N 1
ATOM 1780 C CA . ASN A 1 228 ? -2.286 -6.774 15.437 1.00 96.69 228 ASN A CA 1
ATOM 1781 C C . ASN A 1 228 ? -0.901 -7.327 15.068 1.00 96.69 228 ASN A C 1
ATOM 1783 O O . ASN A 1 228 ? -0.007 -7.477 15.901 1.00 96.69 228 ASN A O 1
ATOM 1787 N N . ARG A 1 229 ? -0.734 -7.673 13.784 1.00 97.50 229 ARG A N 1
ATOM 1788 C CA . ARG A 1 229 ? 0.507 -8.231 13.234 1.00 97.50 229 ARG A CA 1
ATOM 1789 C C . ARG A 1 229 ? 1.048 -7.388 12.091 1.00 97.50 229 ARG A C 1
ATOM 1791 O O . ARG A 1 229 ? 0.301 -6.896 11.243 1.00 97.50 229 ARG A O 1
ATOM 1798 N N . VAL A 1 230 ? 2.376 -7.338 12.021 1.00 98.00 230 VAL A N 1
ATOM 1799 C CA . VAL A 1 230 ? 3.124 -6.980 10.814 1.00 98.00 230 VAL A CA 1
ATOM 1800 C C . VAL A 1 230 ? 3.465 -8.273 10.074 1.00 98.00 230 VAL A C 1
ATOM 1802 O O . VAL A 1 230 ? 4.177 -9.132 10.589 1.00 98.00 230 VAL A O 1
ATOM 1805 N N . LEU A 1 231 ? 2.921 -8.430 8.872 1.00 97.38 231 LEU A N 1
ATOM 1806 C CA . LEU A 1 231 ? 2.912 -9.659 8.088 1.00 97.38 231 LEU A CA 1
ATOM 1807 C C . LEU A 1 231 ? 3.780 -9.485 6.843 1.00 97.38 231 LEU A C 1
ATOM 1809 O O . LEU A 1 231 ? 3.395 -8.806 5.891 1.00 97.38 231 LEU A O 1
ATOM 1813 N N . LEU A 1 232 ? 4.955 -10.108 6.841 1.00 95.06 232 LEU A N 1
ATOM 1814 C CA . LEU A 1 232 ? 5.804 -10.187 5.656 1.00 95.06 232 LEU A CA 1
ATOM 1815 C C . LEU A 1 232 ? 5.304 -11.339 4.786 1.00 95.06 232 LEU A C 1
ATOM 1817 O O . LEU A 1 232 ? 5.158 -12.459 5.274 1.00 95.06 232 LEU A O 1
ATOM 1821 N N . ILE A 1 233 ? 5.051 -11.069 3.508 1.00 93.69 233 ILE A N 1
ATOM 1822 C CA . ILE A 1 233 ? 4.523 -12.077 2.585 1.00 93.69 233 ILE A CA 1
ATOM 1823 C C . ILE A 1 233 ? 5.228 -11.996 1.232 1.00 93.69 233 ILE A C 1
ATOM 1825 O O . ILE A 1 233 ? 5.500 -10.912 0.714 1.00 93.69 233 ILE A O 1
ATOM 1829 N N . GLY A 1 234 ? 5.545 -13.156 0.670 1.00 91.31 234 GLY A N 1
ATOM 1830 C CA . GLY A 1 234 ? 6.142 -13.291 -0.652 1.00 91.31 234 GLY A CA 1
ATOM 1831 C C . GLY A 1 234 ? 5.523 -14.445 -1.423 1.00 91.31 234 GLY A C 1
ATOM 1832 O O . GLY A 1 234 ? 4.702 -15.184 -0.881 1.00 91.31 234 GLY A O 1
ATOM 1833 N N . GLY A 1 235 ? 5.897 -14.584 -2.690 1.00 87.56 235 GLY A N 1
ATOM 1834 C CA . GLY A 1 235 ? 5.381 -15.653 -3.534 1.00 87.56 235 GLY A CA 1
ATOM 1835 C C . GLY A 1 235 ? 5.841 -17.046 -3.127 1.00 87.56 235 GLY A C 1
ATOM 1836 O O . GLY A 1 235 ? 6.852 -17.233 -2.441 1.00 87.56 235 GLY A O 1
ATOM 1837 N N . LEU A 1 236 ? 5.092 -18.032 -3.614 1.00 78.12 236 LEU A N 1
ATOM 1838 C CA . LEU A 1 236 ? 5.420 -19.445 -3.490 1.00 78.12 236 LEU A CA 1
ATOM 1839 C C . LEU A 1 236 ? 6.587 -19.767 -4.438 1.00 78.12 236 LEU A C 1
ATOM 1841 O O . LEU A 1 236 ? 6.413 -19.834 -5.651 1.00 78.12 236 LEU A O 1
ATOM 1845 N N . GLY A 1 237 ? 7.795 -19.925 -3.893 1.00 73.56 237 GLY A N 1
ATOM 1846 C CA . GLY A 1 237 ? 8.981 -20.263 -4.680 1.00 73.56 237 GLY A CA 1
ATOM 1847 C C . GLY A 1 237 ? 10.310 -19.928 -4.004 1.00 73.56 237 GLY A C 1
ATOM 1848 O O . GLY A 1 237 ? 10.365 -19.355 -2.908 1.00 73.56 237 GLY A O 1
ATOM 1849 N N . PHE A 1 238 ? 11.398 -20.309 -4.676 1.00 67.69 238 PHE A N 1
ATOM 1850 C CA . PHE A 1 238 ? 12.733 -19.800 -4.370 1.00 67.69 238 PHE A CA 1
ATOM 1851 C C . PHE A 1 238 ? 12.831 -18.330 -4.787 1.00 67.69 238 PHE A C 1
ATOM 1853 O O . PHE A 1 238 ? 12.033 -17.856 -5.595 1.00 67.69 238 PHE A O 1
ATOM 1860 N N . ALA A 1 239 ? 13.768 -17.606 -4.183 1.00 67.50 239 ALA A N 1
ATOM 1861 C CA . ALA A 1 239 ? 14.063 -16.254 -4.629 1.00 67.50 239 ALA A CA 1
ATOM 1862 C C . ALA A 1 239 ? 14.726 -16.322 -6.028 1.00 67.50 239 ALA A C 1
ATOM 1864 O O . ALA A 1 239 ? 15.408 -17.311 -6.328 1.00 67.50 239 ALA A O 1
ATOM 1865 N N . LEU A 1 240 ? 14.368 -15.372 -6.901 1.00 55.91 240 LEU A N 1
ATOM 1866 C CA . LEU A 1 240 ? 14.759 -15.284 -8.314 1.00 55.91 240 LEU A CA 1
ATOM 1867 C C . LEU A 1 240 ? 15.771 -14.170 -8.557 1.00 55.91 240 LEU A C 1
ATOM 1869 O O . LEU A 1 240 ? 15.474 -13.038 -8.111 1.00 55.91 240 LEU A O 1
#

Foldseek 3Di:
DDDDDDDDDDDDDDDDDDDDDDDDDPPFFDFDQDDDDDDDDDDDDDDDPDPDDDDDDDDDDDDDPPPDDCVPDDLAPDDDDQDPLVDPVNVVVVVVSVVVVDDDALVVLLCPLAVVLVVVVVVCVVVPAQEEEAEDAQCLVPPPGNNSVSNVVNVVVVLVVVVVDSHKYFYEHEYDAVPVVVVVVVCVVVSHTDGDGDPVPPRFFQAADPVVVVVVSVCCVPPPVRISDHHYDGHDDGTD

Secondary structure (DSSP, 8-state):
---------------------------------PPPP------------------PPPPP---------GGGS-GGG-----TTTTSHHHHHHHHHHHHTT---SHHHHIIIIIIIHHHHHHHHHHTT--EEEEE--GGGGS--SHHHHHHHHHHHHHHHHHHHSS-EEEEEEEPPP-HHHHHHHHHHHTT------TTS-TT---PPPHHHHHHHHHHHHH-GGGTTEEEEE--SS---

Organism: Hibiscus syriacus (NCBI:txid106335)